Protein AF-A0A7X8X643-F1 (afdb_monomer)

Nearest PDB structures (foldseek):
  1vaj-assembly1_A  TM=9.130E-01  e=1.209E-16  Pyrococcus horikoshii
  1zq7-assembly1_A  TM=7.354E-01  e=4.572E-17  Methanosarcina mazei
  1zq7-assembly1_D  TM=7.073E-01  e=7.900E-17  Methanosarcina mazei
  1wsc-assembly1_A  TM=6.564E-01  e=5.274E-14  Sulfurisphaera tokodaii
  1wsc-assembly2_B  TM=6.347E-01  e=4.772E-11  Sulfurisphaera tokodaii

pLDDT: mean 80.54, std 24.61, range [28.83, 98.44]

Sequence (231 aa):
MMMSGDEELLDKGDTLIWTDLLSLVVYVVVYALSRKCRQDTTILMNSDMQGELTMDRQSKGNPYVALARSAVEARVRDGRILPVPEDVPEEMLNRRAGAFVTLYRNGRLRGCIGTIHPTRASLAEEIISNAIASSTQDPRFPAVSPPELMDLEISVDILGDPEPITSLDELDPVRYGVIVSCGYRRGLLLPNLEGVDTAKEQVDIARRKAGIDRHENYTLERFEVIRHKDD

Secondary structure (DSSP, 8-state):
------------------SSSSTTHHHHHHHHSSS---------------------SS----HHHHHHHHHHHHHHHH-PPPPPPTTS-HHHHH----EEEEEEETTEEEEEEE-SS--SSSHHHHHHHHHHHHHHT-TTSPPPPGGGGGGEEEEEEEEPPPEEESSGGG--TTTEEEEEEETTEEEEE-SS-TT--SHHHHHHHHHHHTT--TTS--EEEEEEEEEEE--

Radius of gyration: 32.14 Å; Cα contacts (8 Å, |Δi|>4): 356; chains: 1; bounding box: 118×43×77 Å

Mean predicted aligned error: 13.9 Å

Solvent-accessible surface area (backbone atoms only — not comparable to full-atom values): 14032 Å² total; per-residue (Å²): 135,79,88,83,90,78,90,84,88,85,89,81,83,82,90,78,90,89,87,87,73,76,76,62,61,61,62,55,61,66,66,67,70,80,77,83,89,84,88,90,85,88,89,89,82,88,86,85,86,78,82,73,82,72,72,71,90,82,77,80,68,53,66,68,33,52,48,26,50,51,16,32,49,37,32,52,71,70,70,41,82,64,73,86,66,92,84,58,62,67,62,34,62,76,35,66,35,11,34,33,24,36,35,25,43,90,91,36,88,57,23,60,28,60,40,86,57,54,87,46,88,16,28,48,54,34,41,33,54,19,19,36,36,14,40,61,62,30,90,91,45,75,59,60,52,65,84,51,60,84,55,51,44,42,34,34,36,38,41,48,77,73,41,80,53,93,52,62,89,79,42,50,32,66,64,29,18,43,38,33,38,45,90,93,36,59,14,68,34,74,38,60,46,91,96,43,90,40,37,67,54,45,49,54,50,12,27,53,74,29,72,50,61,93,87,56,82,64,50,45,27,36,25,44,67,54,76,42,54,71,132

Foldseek 3Di:
DDDDDDDDDDDDDDDDDDDDDPPVVVVVVVVPVPDDDDDDDDDDDDDDDPPPPPPDPPPDADLLQVLLLVLLLCCQPVVDQDDQDPPRPPQQQQDFFKKKKWKDFPNHTAFIFIDHGGPDNGNSVRSSVNSNCRQPPRPVHHHHHNVRSVRIKMKMKTKADWAWDDDLVVDQQQFKKKWKDDPPFIFIDGGDDPPQHGSVSRNVVRCVVRVHDPPGDITMIIIGIDMGTGD

Structure (mmCIF, N/CA/C/O backbone):
data_AF-A0A7X8X643-F1
#
_entry.id   AF-A0A7X8X643-F1
#
loop_
_atom_site.group_PDB
_atom_site.id
_atom_site.type_symbol
_atom_site.label_atom_id
_atom_site.label_alt_id
_atom_site.label_comp_id
_atom_site.label_asym_id
_atom_site.label_entity_id
_atom_site.label_seq_id
_atom_site.pdbx_PDB_ins_code
_atom_site.Cartn_x
_atom_site.Cartn_y
_atom_site.Cartn_z
_atom_site.occupancy
_atom_site.B_iso_or_equiv
_atom_site.auth_seq_id
_atom_site.auth_comp_id
_atom_site.auth_asym_id
_atom_site.auth_atom_id
_atom_site.pdbx_PDB_model_num
ATOM 1 N N . MET A 1 1 ? 97.549 -22.804 -20.945 1.00 35.28 1 MET A N 1
ATOM 2 C CA . MET A 1 1 ? 97.985 -23.102 -22.326 1.00 35.28 1 MET A CA 1
ATOM 3 C C . MET A 1 1 ? 96.749 -22.911 -23.192 1.00 35.28 1 MET A C 1
ATOM 5 O O . MET A 1 1 ? 95.769 -23.580 -22.915 1.00 35.28 1 MET A O 1
ATOM 9 N N . MET A 1 2 ? 96.613 -21.706 -23.757 1.00 33.62 2 MET A N 1
ATOM 10 C CA . MET A 1 2 ? 96.609 -21.441 -25.212 1.00 33.62 2 MET A CA 1
ATOM 11 C C . MET A 1 2 ? 95.406 -22.088 -25.918 1.00 33.62 2 MET A C 1
ATOM 13 O O . MET A 1 2 ? 95.246 -23.296 -25.829 1.00 33.62 2 MET A O 1
ATOM 17 N N . MET A 1 3 ? 94.439 -21.276 -26.375 1.00 35.91 3 MET A N 1
ATOM 18 C CA . MET A 1 3 ? 94.322 -20.759 -27.763 1.00 35.91 3 MET A CA 1
ATOM 19 C C . MET A 1 3 ? 94.102 -21.931 -28.740 1.00 35.91 3 MET A C 1
ATOM 21 O O . MET A 1 3 ? 94.851 -22.893 -28.692 1.00 35.91 3 MET A O 1
ATOM 25 N N . SER A 1 4 ? 93.128 -21.967 -29.643 1.00 37.22 4 SER A N 1
ATOM 26 C CA . SER A 1 4 ? 92.433 -20.909 -30.385 1.00 37.22 4 SER A CA 1
ATOM 27 C C . SER A 1 4 ? 91.506 -21.587 -31.402 1.00 37.22 4 SER A C 1
ATOM 29 O O . SER A 1 4 ? 91.789 -22.715 -31.809 1.00 37.22 4 SER A O 1
ATOM 31 N N . GLY A 1 5 ? 90.526 -20.826 -31.889 1.00 34.97 5 GLY A N 1
ATOM 32 C CA . GLY A 1 5 ? 90.021 -20.920 -33.259 1.00 34.97 5 GLY A CA 1
ATOM 33 C C . GLY A 1 5 ? 88.670 -21.611 -33.402 1.00 34.97 5 GLY A C 1
ATOM 34 O O . GLY A 1 5 ? 88.438 -22.643 -32.784 1.00 34.97 5 GLY A O 1
ATOM 35 N N . ASP A 1 6 ? 87.758 -21.174 -34.255 1.00 39.78 6 ASP A N 1
ATOM 36 C CA . ASP A 1 6 ? 87.388 -19.880 -34.854 1.00 39.78 6 ASP A CA 1
ATOM 37 C C . ASP A 1 6 ? 86.105 -20.203 -35.649 1.00 39.78 6 ASP A C 1
ATOM 39 O O . ASP A 1 6 ? 85.961 -21.334 -36.113 1.00 39.78 6 ASP A O 1
ATOM 43 N N . GLU A 1 7 ? 85.230 -19.200 -35.796 1.00 39.84 7 GLU A N 1
ATOM 44 C CA . GLU A 1 7 ? 84.130 -19.075 -36.781 1.00 39.84 7 GLU A CA 1
ATOM 45 C C . GLU A 1 7 ? 83.001 -20.133 -36.803 1.00 39.84 7 GLU A C 1
ATOM 47 O O . GLU A 1 7 ? 83.176 -21.303 -36.502 1.00 39.84 7 GLU A O 1
ATOM 52 N N . GLU A 1 8 ? 81.795 -19.887 -37.305 1.00 37.47 8 GLU A N 1
ATOM 53 C CA . GLU A 1 8 ? 80.822 -18.791 -37.367 1.00 37.47 8 GLU A CA 1
ATOM 54 C C . GLU A 1 8 ? 79.585 -19.457 -38.039 1.00 37.47 8 GLU A C 1
ATOM 56 O O . GLU A 1 8 ? 79.721 -20.444 -38.762 1.00 37.47 8 GLU A O 1
ATOM 61 N N . LEU A 1 9 ? 78.395 -18.880 -37.846 1.00 32.47 9 LEU A N 1
ATOM 62 C CA . LEU A 1 9 ? 77.212 -18.957 -38.724 1.00 32.47 9 LEU A CA 1
ATOM 63 C C . LEU A 1 9 ? 76.123 -20.041 -38.513 1.00 32.47 9 LEU A C 1
ATOM 65 O O . LEU A 1 9 ? 76.190 -21.166 -38.998 1.00 32.47 9 LEU A O 1
ATOM 69 N N . LEU A 1 10 ? 75.012 -19.505 -37.974 1.00 33.50 10 LEU A N 1
ATOM 70 C CA . LEU A 1 10 ? 73.598 -19.672 -38.371 1.00 33.50 10 LEU A CA 1
ATOM 71 C C . LEU A 1 10 ? 72.888 -20.943 -37.876 1.00 33.50 10 LEU A C 1
ATOM 73 O O . LEU A 1 10 ? 73.011 -22.028 -38.432 1.00 33.50 10 LEU A O 1
ATOM 77 N N . ASP A 1 11 ? 72.223 -20.865 -36.722 1.00 36.53 11 ASP A N 1
ATOM 78 C CA . ASP A 1 11 ? 70.855 -20.341 -36.496 1.00 36.53 11 ASP A CA 1
ATOM 79 C C . ASP A 1 11 ? 69.745 -21.221 -37.095 1.00 36.53 11 ASP A C 1
ATOM 81 O O . ASP A 1 11 ? 69.443 -21.167 -38.288 1.00 36.53 11 ASP A O 1
ATOM 85 N N . LYS A 1 12 ? 69.111 -22.008 -36.215 1.00 39.06 12 LYS A N 1
ATOM 86 C CA . L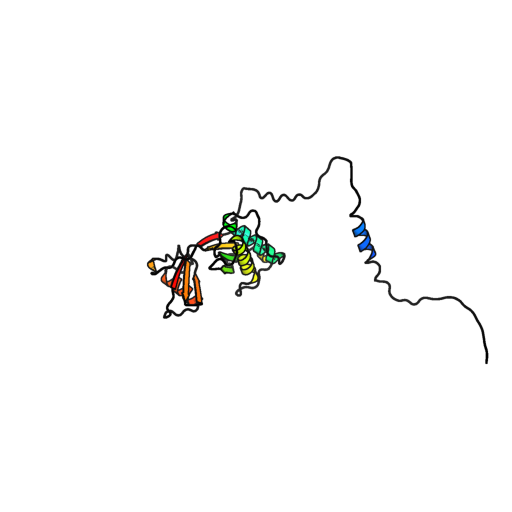YS A 1 12 ? 67.747 -22.517 -36.382 1.00 39.06 12 LYS A CA 1
ATOM 87 C C . LYS A 1 12 ? 67.012 -22.478 -35.043 1.00 39.06 12 LYS A C 1
ATOM 89 O O . LYS A 1 12 ? 66.961 -23.468 -34.324 1.00 39.06 12 LYS A O 1
ATOM 94 N N . GLY A 1 13 ? 66.479 -21.291 -34.768 1.00 35.66 13 GLY A N 1
ATOM 95 C CA . GLY A 1 13 ? 65.159 -20.997 -34.204 1.00 35.66 13 GLY A CA 1
ATOM 96 C C . GLY A 1 13 ? 64.402 -22.106 -33.471 1.00 35.66 13 GLY A C 1
ATOM 97 O O . GLY A 1 13 ? 63.813 -22.997 -34.085 1.00 35.66 13 GLY A O 1
ATOM 98 N N . ASP A 1 14 ? 64.314 -21.913 -32.157 1.00 40.69 14 ASP A N 1
ATOM 99 C CA . ASP A 1 14 ? 63.377 -22.562 -31.256 1.00 40.69 14 ASP A CA 1
ATOM 100 C C . ASP A 1 14 ? 61.936 -22.079 -31.487 1.00 40.69 14 ASP A C 1
ATOM 102 O O . ASP A 1 14 ? 61.601 -20.894 -31.451 1.00 40.69 14 ASP A O 1
ATOM 106 N N . THR A 1 15 ? 61.063 -23.058 -31.680 1.00 48.00 15 THR A N 1
ATOM 107 C CA . THR A 1 15 ? 59.611 -23.002 -31.514 1.00 48.00 15 THR A CA 1
ATOM 108 C C . THR A 1 15 ? 59.228 -22.542 -30.111 1.00 48.00 15 THR A C 1
ATOM 110 O O . THR A 1 15 ? 59.475 -23.279 -29.161 1.00 48.00 15 THR A O 1
ATOM 113 N N . LEU A 1 16 ? 58.542 -21.398 -29.986 1.00 42.03 16 LEU A N 1
ATOM 114 C CA . LEU A 1 16 ? 57.647 -21.076 -28.866 1.00 42.03 16 LEU A CA 1
ATOM 115 C C . LEU A 1 16 ? 56.830 -19.794 -29.164 1.00 42.03 16 LEU A C 1
ATOM 117 O O . LEU A 1 16 ? 57.358 -18.817 -29.681 1.00 42.03 16 LEU A O 1
ATOM 121 N N . ILE A 1 17 ? 55.537 -19.835 -28.802 1.00 44.84 17 ILE A N 1
ATOM 122 C CA . ILE A 1 17 ? 54.562 -18.734 -28.578 1.00 44.84 17 ILE A CA 1
ATOM 123 C C . ILE A 1 17 ? 54.207 -17.770 -29.735 1.00 44.84 17 ILE A C 1
ATOM 125 O O . ILE A 1 17 ? 54.765 -16.687 -29.862 1.00 44.84 17 ILE A O 1
ATOM 129 N N . TRP A 1 18 ? 53.141 -18.093 -30.485 1.00 38.75 18 TRP A N 1
ATOM 130 C CA . TRP A 1 18 ? 52.416 -17.152 -31.360 1.00 38.75 18 TRP A CA 1
ATOM 131 C C . TRP A 1 18 ? 50.894 -17.356 -31.287 1.00 38.75 18 TRP A C 1
ATOM 133 O O . TRP A 1 18 ? 50.304 -17.925 -32.200 1.00 38.75 18 TRP A O 1
ATOM 143 N N . THR A 1 19 ? 50.239 -16.861 -30.232 1.00 52.06 19 THR A N 1
ATOM 144 C CA . THR A 1 19 ? 48.779 -16.614 -30.236 1.00 52.06 19 THR A CA 1
ATOM 145 C C . THR A 1 19 ? 48.374 -15.435 -29.340 1.00 52.06 19 THR A C 1
ATOM 147 O O . THR A 1 19 ? 47.421 -15.573 -28.592 1.00 52.06 19 THR A O 1
ATOM 150 N N . ASP A 1 20 ? 49.059 -14.281 -29.390 1.00 52.66 20 ASP A N 1
ATOM 151 C CA . ASP A 1 20 ? 48.647 -13.115 -28.568 1.00 52.66 20 ASP A CA 1
ATOM 152 C C . ASP A 1 20 ? 48.904 -11.716 -29.176 1.00 52.66 20 ASP A C 1
ATOM 154 O O . ASP A 1 20 ? 49.004 -10.720 -28.466 1.00 52.66 20 ASP A O 1
ATOM 158 N N . LEU A 1 21 ? 48.957 -11.579 -30.510 1.00 53.16 21 LEU A N 1
ATOM 159 C CA . LEU A 1 21 ? 49.166 -10.265 -31.162 1.00 53.16 21 LEU A CA 1
ATOM 160 C C . LEU A 1 21 ? 48.136 -9.865 -32.232 1.00 53.16 21 LEU A C 1
ATOM 162 O O . LEU A 1 21 ? 48.227 -8.772 -32.788 1.00 53.16 21 LEU A O 1
ATOM 166 N N . LEU A 1 22 ? 47.100 -10.675 -32.478 1.00 50.34 22 LEU A N 1
ATOM 167 C CA . LEU A 1 22 ? 46.029 -10.331 -33.432 1.00 50.34 22 LEU A CA 1
ATOM 168 C C . LEU A 1 22 ? 44.806 -9.648 -32.796 1.00 50.34 22 LEU A C 1
ATOM 170 O O . LEU A 1 22 ? 44.006 -9.056 -33.517 1.00 50.34 22 LEU A O 1
ATOM 174 N N . SER A 1 23 ? 44.674 -9.639 -31.464 1.00 51.12 23 SER A N 1
ATOM 175 C CA . SER A 1 23 ? 43.510 -9.025 -30.801 1.00 51.12 23 SER A CA 1
ATOM 176 C C . SER A 1 23 ? 43.658 -7.522 -30.518 1.00 51.12 23 SER A C 1
ATOM 178 O O . SER A 1 23 ? 42.659 -6.861 -30.242 1.00 51.12 23 SER A O 1
ATOM 180 N N . LEU A 1 24 ? 44.869 -6.952 -30.606 1.00 50.31 24 LEU A N 1
ATOM 181 C CA . LEU A 1 24 ? 45.100 -5.529 -30.309 1.00 50.31 24 LEU A CA 1
ATOM 182 C C . LEU A 1 24 ? 45.019 -4.614 -31.546 1.00 50.31 24 LEU A C 1
ATOM 184 O O . LEU A 1 24 ? 44.671 -3.442 -31.422 1.00 50.31 24 LEU A O 1
ATOM 188 N N . VAL A 1 25 ? 45.289 -5.132 -32.751 1.00 48.00 25 VAL A N 1
ATOM 189 C CA . VAL A 1 25 ? 45.305 -4.323 -33.988 1.00 48.00 25 VAL A CA 1
ATOM 190 C C . VAL A 1 25 ? 43.886 -3.989 -34.472 1.00 48.00 25 VAL A C 1
ATOM 192 O O . VAL A 1 25 ? 43.657 -2.904 -35.002 1.00 48.00 25 VAL A O 1
ATOM 195 N N . VAL A 1 26 ? 42.898 -4.847 -34.193 1.00 47.84 26 VAL A N 1
ATOM 196 C CA . VAL A 1 26 ? 41.478 -4.551 -34.470 1.00 47.84 26 VAL A CA 1
ATOM 197 C C . VAL A 1 26 ? 40.966 -3.406 -33.581 1.00 47.84 26 VAL A C 1
ATOM 199 O O . VAL A 1 26 ? 40.187 -2.568 -34.033 1.00 47.84 26 VAL A O 1
ATOM 202 N N . TYR A 1 27 ? 41.457 -3.312 -32.341 1.00 39.97 27 TYR A N 1
ATOM 203 C CA . TYR A 1 27 ? 40.957 -2.361 -31.344 1.00 39.97 27 TYR A CA 1
ATOM 204 C C . TYR A 1 27 ? 41.365 -0.900 -31.627 1.00 39.97 27 TYR A C 1
ATOM 206 O O . TYR A 1 27 ? 40.636 0.026 -31.277 1.00 39.97 27 TYR A O 1
ATOM 214 N N . VAL A 1 28 ? 42.488 -0.667 -32.322 1.00 46.84 28 VAL A N 1
ATOM 215 C CA . VAL A 1 28 ? 42.967 0.693 -32.655 1.00 46.84 28 VAL A CA 1
ATOM 216 C C . VAL A 1 28 ? 42.381 1.219 -33.975 1.00 46.84 28 VAL A C 1
ATOM 218 O O . VAL A 1 28 ? 42.115 2.416 -34.092 1.00 46.84 28 VAL A O 1
ATOM 221 N N . VAL A 1 29 ? 42.101 0.351 -34.956 1.00 44.91 29 VAL A N 1
ATOM 222 C CA . VAL A 1 29 ? 41.569 0.774 -36.270 1.00 44.91 29 VAL A CA 1
ATOM 223 C C . VAL A 1 29 ? 40.111 1.243 -36.179 1.00 44.91 29 VAL A C 1
ATOM 225 O O . VAL A 1 29 ? 39.736 2.209 -36.844 1.00 44.91 29 VAL A O 1
ATOM 228 N N . VAL A 1 30 ? 39.301 0.648 -35.298 1.00 41.47 30 VAL A N 1
ATOM 229 C CA . VAL A 1 30 ? 37.904 1.076 -35.088 1.00 41.47 30 VAL A CA 1
ATOM 230 C C . VAL A 1 30 ? 37.828 2.449 -34.400 1.00 41.47 30 VAL A C 1
ATOM 232 O O . VAL A 1 30 ? 36.961 3.259 -34.721 1.00 41.47 30 VAL A O 1
ATOM 235 N N . TYR A 1 31 ? 38.776 2.768 -33.513 1.00 38.59 31 TYR A N 1
ATOM 236 C CA . TYR A 1 31 ? 38.773 4.025 -32.754 1.00 38.59 31 TYR A CA 1
ATOM 237 C C . TYR A 1 31 ? 39.167 5.258 -33.595 1.00 38.59 31 TYR A C 1
ATOM 239 O O . TYR A 1 31 ? 38.785 6.384 -33.270 1.00 38.59 31 TYR A O 1
ATOM 247 N N . ALA A 1 32 ? 39.906 5.068 -34.695 1.00 40.28 32 ALA A N 1
ATOM 248 C CA . ALA A 1 32 ? 40.463 6.161 -35.499 1.00 40.28 32 ALA A CA 1
ATOM 249 C C . ALA A 1 32 ? 39.569 6.642 -36.662 1.00 40.28 32 ALA A C 1
ATOM 251 O O . ALA A 1 32 ? 39.833 7.704 -37.226 1.00 40.28 32 ALA A O 1
ATOM 252 N N . LEU A 1 33 ? 38.489 5.929 -37.004 1.00 38.41 33 LEU A N 1
ATOM 253 C CA . LEU A 1 33 ? 37.571 6.333 -38.085 1.00 38.41 33 LEU A CA 1
ATOM 254 C C . LEU A 1 33 ? 36.423 7.251 -37.622 1.00 38.41 33 LEU A C 1
ATOM 256 O O . LEU A 1 33 ? 35.685 7.775 -38.449 1.00 38.41 33 LEU A O 1
ATOM 260 N N . SER A 1 34 ? 36.311 7.534 -36.319 1.00 40.44 34 SER A N 1
ATOM 261 C CA . SER A 1 34 ? 35.216 8.341 -35.750 1.00 40.44 34 SER A CA 1
ATOM 262 C C . SER A 1 34 ? 35.494 9.859 -35.696 1.00 40.44 34 SER A C 1
ATOM 264 O O . SER A 1 34 ? 34.767 10.623 -35.065 1.00 40.44 34 SER A O 1
ATOM 266 N N . ARG A 1 35 ? 36.570 10.350 -36.333 1.00 40.78 35 ARG A N 1
ATOM 267 C CA . ARG A 1 35 ? 36.953 11.778 -36.283 1.00 40.78 35 ARG A CA 1
ATOM 268 C C . ARG A 1 35 ? 37.479 12.338 -37.610 1.00 40.78 35 ARG A C 1
ATOM 270 O O . ARG A 1 35 ? 38.586 12.868 -37.636 1.00 40.78 35 ARG A O 1
ATOM 277 N N . LYS A 1 36 ? 36.718 12.285 -38.711 1.00 37.00 36 LYS A N 1
ATOM 278 C CA . LYS A 1 36 ? 36.911 13.230 -39.840 1.00 37.00 36 LYS A CA 1
ATOM 279 C C . LYS A 1 36 ? 35.813 13.148 -40.909 1.00 37.00 36 LYS A C 1
ATOM 281 O O . LYS A 1 36 ? 35.898 12.320 -41.801 1.00 37.00 36 LYS A O 1
ATOM 286 N N . CYS A 1 37 ? 34.842 14.061 -40.867 1.00 30.28 37 CYS A N 1
ATOM 287 C CA . CYS A 1 37 ? 34.376 14.794 -42.055 1.00 30.28 37 CYS A CA 1
ATOM 288 C C . CYS A 1 37 ? 33.303 15.816 -41.671 1.00 30.28 37 CYS A C 1
ATOM 290 O O . CYS A 1 37 ? 32.276 15.471 -41.098 1.00 30.28 37 CYS A O 1
ATOM 292 N N . ARG A 1 38 ? 33.559 17.082 -42.000 1.00 37.41 38 ARG A N 1
ATOM 293 C CA . ARG A 1 38 ? 32.612 18.195 -41.948 1.00 37.41 38 ARG A CA 1
ATOM 294 C C . ARG A 1 38 ? 32.565 18.795 -43.364 1.00 37.41 38 ARG A C 1
ATOM 296 O O . ARG A 1 38 ? 33.628 19.049 -43.919 1.00 37.41 38 ARG A O 1
ATOM 303 N N . GLN A 1 39 ? 31.336 19.052 -43.823 1.00 33.09 39 GLN A N 1
ATOM 304 C CA . GLN A 1 39 ? 30.871 19.974 -44.878 1.00 33.09 39 GLN A CA 1
ATOM 305 C C . GLN A 1 39 ? 30.663 19.499 -46.338 1.00 33.09 39 GLN A C 1
ATOM 307 O O . GLN A 1 39 ? 31.585 19.108 -47.042 1.00 33.09 39 GLN A O 1
ATOM 312 N N . ASP A 1 40 ? 29.389 19.690 -46.722 1.00 30.39 40 ASP A N 1
ATOM 313 C CA . ASP A 1 40 ? 28.758 20.015 -48.009 1.00 30.39 40 ASP A CA 1
ATOM 314 C C . ASP A 1 40 ? 28.606 18.955 -49.112 1.00 30.39 40 ASP A C 1
ATOM 316 O O . ASP A 1 40 ? 29.506 18.730 -49.912 1.00 30.39 40 ASP A O 1
ATOM 320 N N . THR A 1 41 ? 27.389 18.391 -49.233 1.00 29.98 41 THR A N 1
ATOM 321 C CA . THR A 1 41 ? 26.465 18.564 -50.392 1.00 29.98 41 THR A CA 1
ATOM 322 C C . THR A 1 41 ? 25.188 17.700 -50.261 1.00 29.98 41 THR A C 1
ATOM 324 O O . THR A 1 41 ? 25.155 16.521 -50.575 1.00 29.98 41 THR A O 1
ATOM 327 N N . THR A 1 42 ? 24.127 18.319 -49.741 1.00 28.83 42 THR A N 1
ATOM 328 C CA . THR A 1 42 ? 22.746 18.373 -50.267 1.00 28.83 42 THR A CA 1
ATOM 329 C C . THR A 1 42 ? 22.124 17.152 -50.996 1.00 28.83 42 THR A C 1
ATOM 331 O O . THR A 1 42 ? 22.320 16.965 -52.191 1.00 28.83 42 THR A O 1
ATOM 334 N N . ILE A 1 43 ? 21.164 16.532 -50.281 1.00 39.62 43 ILE A N 1
ATOM 335 C CA . ILE A 1 43 ? 19.798 16.128 -50.707 1.00 39.62 43 ILE A CA 1
ATOM 336 C C . ILE A 1 43 ? 19.525 14.659 -51.139 1.00 39.62 43 ILE A C 1
ATOM 338 O O . ILE A 1 43 ? 19.914 14.194 -52.203 1.00 39.62 43 ILE A O 1
ATOM 342 N N . LEU A 1 44 ? 18.658 14.053 -50.307 1.00 42.75 44 LEU A N 1
ATOM 343 C CA . LEU A 1 44 ? 17.830 12.837 -50.397 1.00 42.75 44 LEU A CA 1
ATOM 344 C C . LEU A 1 44 ? 18.364 11.539 -49.778 1.00 42.75 44 LEU A C 1
ATOM 346 O O . LEU A 1 44 ? 19.390 11.001 -50.167 1.00 42.75 44 LEU A O 1
ATOM 350 N N . MET A 1 45 ? 17.479 11.001 -48.930 1.00 30.69 45 MET A N 1
ATOM 351 C CA . MET A 1 45 ? 17.378 9.641 -48.393 1.00 30.69 45 MET A CA 1
ATOM 352 C C . MET A 1 45 ? 17.879 9.445 -46.958 1.00 30.69 45 MET A C 1
ATOM 354 O O . MET A 1 45 ? 19.008 9.058 -46.701 1.00 30.69 45 MET A O 1
ATOM 358 N N . ASN A 1 46 ? 16.936 9.718 -46.048 1.00 41.97 46 ASN A N 1
ATOM 359 C CA . ASN A 1 46 ? 16.469 8.826 -44.985 1.00 41.97 46 ASN A CA 1
ATOM 360 C C . ASN A 1 46 ? 17.514 7.979 -44.256 1.00 41.97 46 ASN A C 1
ATOM 362 O O . ASN A 1 46 ? 17.919 6.952 -44.783 1.00 41.97 46 ASN A O 1
ATOM 366 N N . SER A 1 47 ? 17.756 8.324 -42.991 1.00 37.19 47 SER A N 1
ATOM 367 C CA . SER A 1 47 ? 17.504 7.479 -41.809 1.00 37.19 47 SER A CA 1
ATOM 368 C C . SER A 1 47 ? 18.331 8.018 -40.642 1.00 37.19 47 SER A C 1
ATOM 370 O O . SER A 1 47 ? 19.542 8.146 -40.767 1.00 37.19 47 SER A O 1
ATOM 372 N N . ASP A 1 48 ? 17.671 8.383 -39.540 1.00 33.91 48 ASP A N 1
ATOM 373 C CA . ASP A 1 48 ? 18.009 7.912 -38.188 1.00 33.91 48 ASP A CA 1
ATOM 374 C C . ASP A 1 48 ? 17.633 8.899 -37.075 1.00 33.91 48 ASP A C 1
ATOM 376 O O . ASP A 1 48 ? 18.164 9.998 -36.933 1.00 33.91 48 ASP A O 1
ATOM 380 N N . MET A 1 49 ? 16.746 8.380 -36.224 1.00 42.59 49 MET A N 1
ATOM 381 C CA . MET A 1 49 ? 16.834 8.465 -34.769 1.00 42.59 49 MET A CA 1
ATOM 382 C C . MET A 1 49 ? 16.646 9.835 -34.117 1.00 42.59 49 MET A C 1
ATOM 384 O O . MET A 1 49 ? 17.443 10.282 -33.296 1.00 42.59 49 MET A O 1
ATOM 388 N N . GLN A 1 50 ? 15.472 10.412 -34.343 1.00 31.11 50 GLN A N 1
ATOM 389 C CA . GLN A 1 50 ? 14.739 11.043 -33.250 1.00 31.11 50 GLN A CA 1
ATOM 390 C C . GLN A 1 50 ? 13.563 10.128 -32.926 1.00 31.11 50 GLN A C 1
ATOM 392 O O . GLN A 1 50 ? 12.528 10.160 -33.583 1.00 31.11 50 GLN A O 1
ATOM 397 N N . GLY A 1 51 ? 13.766 9.237 -31.954 1.00 33.06 51 GLY A N 1
ATOM 398 C CA . GLY A 1 51 ? 12.667 8.523 -31.317 1.00 33.06 51 GLY A CA 1
ATOM 399 C C . GLY A 1 51 ? 11.859 9.516 -30.493 1.00 33.06 51 GLY A C 1
ATOM 400 O O . GLY A 1 51 ? 12.034 9.606 -29.283 1.00 33.06 51 GLY A O 1
ATOM 401 N N . GLU A 1 52 ? 11.020 10.297 -31.168 1.00 36.56 52 GLU A N 1
ATOM 402 C CA . GLU A 1 52 ? 9.863 10.953 -30.578 1.00 36.56 52 GLU A CA 1
ATOM 403 C C . GLU A 1 52 ? 8.999 9.857 -29.947 1.00 36.56 52 GLU A C 1
ATOM 405 O O . GLU A 1 52 ? 8.242 9.164 -30.624 1.00 36.56 52 GLU A O 1
ATOM 410 N N . LEU A 1 53 ? 9.099 9.686 -28.629 1.00 41.53 53 LEU A N 1
ATOM 411 C CA . LEU A 1 53 ? 8.029 9.084 -27.838 1.00 41.53 53 LEU A CA 1
ATOM 412 C C . LEU A 1 53 ? 6.898 10.113 -27.747 1.00 41.53 53 LEU A C 1
ATOM 414 O O . LEU A 1 53 ? 6.600 10.671 -26.693 1.00 41.53 53 LEU A O 1
ATOM 418 N N . THR A 1 54 ? 6.274 10.399 -28.886 1.00 32.59 54 THR A N 1
ATOM 419 C CA . THR A 1 54 ? 4.965 11.035 -28.922 1.00 32.59 54 THR A CA 1
ATOM 420 C C . THR A 1 54 ? 3.967 9.975 -28.479 1.00 32.59 54 THR A C 1
ATOM 422 O O . THR A 1 54 ? 3.437 9.191 -29.260 1.00 32.59 54 THR A O 1
ATOM 425 N N . MET A 1 55 ? 3.776 9.897 -27.161 1.00 37.25 55 MET A N 1
ATOM 426 C CA . MET A 1 55 ? 2.719 9.092 -26.567 1.00 37.25 55 MET A CA 1
ATOM 427 C C . MET A 1 55 ? 1.379 9.639 -27.048 1.00 37.25 55 MET A C 1
ATOM 429 O O . MET A 1 55 ? 0.952 10.735 -26.665 1.00 37.25 55 MET A O 1
ATOM 433 N N . ASP A 1 56 ? 0.763 8.856 -27.929 1.00 34.06 56 ASP A N 1
ATOM 434 C CA . ASP A 1 56 ? -0.575 9.043 -28.456 1.00 34.06 56 ASP A CA 1
ATOM 435 C C . ASP A 1 56 ? -1.552 9.381 -27.320 1.00 34.06 56 ASP A C 1
ATOM 437 O O . ASP A 1 56 ? -1.565 8.780 -26.240 1.00 34.06 56 ASP A O 1
ATOM 441 N N . ARG A 1 57 ? -2.329 10.440 -27.530 1.00 47.06 57 ARG A N 1
ATOM 442 C CA . ARG A 1 57 ? -3.071 11.125 -26.472 1.00 47.06 57 ARG A CA 1
ATOM 443 C C . ARG A 1 57 ? -4.372 10.426 -26.093 1.00 47.06 57 ARG A C 1
ATOM 445 O O . ARG A 1 57 ? -5.038 10.929 -25.192 1.00 47.06 57 ARG A O 1
ATOM 452 N N . GLN A 1 58 ? -4.746 9.300 -26.705 1.00 40.88 58 GLN A N 1
ATOM 453 C CA . GLN A 1 58 ? -6.041 8.660 -26.445 1.00 40.88 58 GLN A CA 1
ATOM 454 C C . GLN A 1 58 ? -6.003 7.119 -26.479 1.00 40.88 58 GLN A C 1
ATOM 456 O O . GLN A 1 58 ? -6.676 6.489 -27.282 1.00 40.88 58 GLN A O 1
ATOM 461 N N . SER A 1 59 ? -5.297 6.522 -25.510 1.00 42.09 59 SER A N 1
ATOM 462 C CA . SER A 1 59 ? -5.762 5.342 -24.740 1.00 42.09 59 SER A CA 1
ATOM 463 C C . SER A 1 59 ? -5.016 5.259 -23.391 1.00 42.09 59 SER A C 1
ATOM 465 O O . SER A 1 59 ? -4.430 4.238 -23.031 1.00 42.09 59 SER A O 1
ATOM 467 N N . LYS A 1 60 ? -4.897 6.393 -22.686 1.00 50.56 60 LYS A N 1
ATOM 468 C CA . LYS A 1 60 ? -3.976 6.526 -21.548 1.00 50.56 60 LYS A CA 1
ATOM 469 C C . LYS A 1 60 ? -4.437 5.679 -20.362 1.00 50.56 60 LYS A C 1
ATOM 471 O O . LYS A 1 60 ? -5.332 6.092 -19.631 1.00 50.56 60 LYS A O 1
ATOM 476 N N . GLY A 1 61 ? -3.793 4.528 -20.175 1.00 74.88 61 GLY A N 1
ATOM 477 C CA . GLY A 1 61 ? -3.905 3.736 -18.955 1.00 74.88 61 GLY A CA 1
ATOM 478 C C . GLY A 1 61 ? -3.594 4.567 -17.704 1.00 74.88 61 GLY A C 1
ATOM 479 O O . GLY A 1 61 ? -3.040 5.667 -17.769 1.00 74.88 61 GLY A O 1
ATOM 480 N N . ASN A 1 62 ? -3.975 4.039 -16.547 1.00 91.81 62 ASN A N 1
ATOM 481 C CA . ASN A 1 62 ? -3.880 4.725 -15.265 1.00 91.81 62 ASN A CA 1
ATOM 482 C C . ASN A 1 62 ? -2.428 5.175 -14.952 1.00 91.81 62 ASN A C 1
ATOM 484 O O . ASN A 1 62 ? -1.554 4.316 -14.801 1.00 91.81 62 ASN A O 1
ATOM 488 N N . PRO A 1 63 ? -2.131 6.487 -14.817 1.00 94.88 63 PRO A N 1
ATOM 489 C CA . PRO A 1 63 ? -0.752 6.986 -14.725 1.00 94.88 63 PRO A CA 1
ATOM 490 C C . PRO A 1 63 ? -0.011 6.489 -13.475 1.00 94.88 63 PRO A C 1
ATOM 492 O O . PRO A 1 63 ? 1.201 6.294 -13.506 1.00 94.88 63 PRO A O 1
ATOM 495 N N . TYR A 1 64 ? -0.742 6.219 -12.391 1.00 96.50 64 TYR A N 1
ATOM 496 C CA . TYR A 1 64 ? -0.210 5.619 -11.166 1.00 96.50 64 TYR A CA 1
ATOM 497 C C . TYR A 1 64 ? 0.329 4.214 -11.411 1.00 96.50 64 TYR A C 1
ATOM 499 O O . TYR A 1 64 ? 1.424 3.858 -10.972 1.00 96.50 64 TYR A O 1
ATOM 507 N N . VAL A 1 65 ? -0.447 3.429 -12.153 1.00 96.81 65 VAL A N 1
ATOM 508 C CA . VAL A 1 65 ? -0.115 2.048 -12.482 1.00 96.81 65 VAL A CA 1
ATOM 509 C C . VAL A 1 65 ? 1.000 2.009 -13.519 1.00 96.81 65 VAL A C 1
ATOM 511 O O . VAL A 1 65 ? 1.947 1.244 -13.361 1.00 96.81 65 VAL A O 1
ATOM 514 N N . ALA A 1 66 ? 0.964 2.899 -14.514 1.00 95.50 66 ALA A N 1
ATOM 515 C CA . ALA A 1 66 ? 2.028 3.046 -15.504 1.00 95.50 66 ALA A CA 1
ATOM 516 C C . ALA A 1 66 ? 3.384 3.393 -14.859 1.00 95.50 66 ALA A C 1
ATOM 518 O O . ALA A 1 66 ? 4.411 2.810 -15.223 1.00 95.50 66 ALA A O 1
ATOM 519 N N . LEU A 1 67 ? 3.393 4.287 -13.862 1.00 97.38 67 LEU A N 1
ATOM 520 C CA . LEU A 1 67 ? 4.598 4.625 -13.102 1.00 97.38 67 LEU A CA 1
ATOM 521 C C . LEU A 1 67 ? 5.127 3.416 -12.317 1.00 97.38 67 LEU A C 1
ATOM 523 O O . LEU A 1 67 ? 6.314 3.092 -12.402 1.00 97.38 67 LEU A O 1
ATOM 527 N N . ALA A 1 68 ? 4.248 2.719 -11.590 1.00 97.75 68 ALA A N 1
ATOM 528 C CA . ALA A 1 68 ? 4.611 1.518 -10.842 1.00 97.75 68 ALA A CA 1
ATOM 529 C C . ALA A 1 68 ? 5.156 0.411 -11.763 1.00 97.75 68 ALA A C 1
ATOM 531 O O . ALA A 1 68 ? 6.202 -0.171 -11.472 1.00 97.75 68 ALA A O 1
ATOM 532 N N . ARG A 1 69 ? 4.502 0.168 -12.906 1.00 97.25 69 ARG A N 1
ATOM 533 C CA . ARG A 1 69 ? 4.937 -0.789 -13.934 1.00 97.25 69 ARG A CA 1
ATOM 534 C C . ARG A 1 69 ? 6.327 -0.454 -14.454 1.00 97.25 69 ARG A C 1
ATOM 536 O O . ARG A 1 69 ? 7.212 -1.304 -14.415 1.00 97.25 69 ARG A O 1
ATOM 543 N N . SER A 1 70 ? 6.545 0.797 -14.848 1.00 96.75 70 SER A N 1
ATOM 544 C CA . SER A 1 70 ? 7.843 1.264 -15.345 1.00 96.75 70 SER A CA 1
ATOM 545 C C . SER A 1 70 ? 8.952 1.084 -14.304 1.00 96.75 70 SER A C 1
ATOM 547 O O . SER A 1 70 ? 10.070 0.696 -14.646 1.00 96.75 70 SER A O 1
ATOM 549 N N . ALA A 1 71 ? 8.650 1.324 -13.023 1.00 97.94 71 ALA A N 1
ATOM 550 C CA . ALA A 1 71 ? 9.601 1.139 -11.931 1.00 97.94 71 ALA A CA 1
ATOM 551 C C . ALA A 1 71 ? 9.962 -0.340 -11.717 1.00 97.94 71 ALA A C 1
ATOM 553 O O . ALA A 1 71 ? 11.142 -0.665 -11.557 1.00 97.94 71 ALA A O 1
ATOM 554 N N . VAL A 1 72 ? 8.968 -1.236 -11.751 1.00 98.00 72 VAL A N 1
ATOM 555 C CA . VAL A 1 72 ? 9.189 -2.689 -11.671 1.00 98.00 72 VAL A CA 1
ATOM 556 C C . VAL A 1 72 ? 10.017 -3.168 -12.860 1.00 98.00 72 VAL A C 1
ATOM 558 O O . VAL A 1 72 ? 11.023 -3.845 -12.662 1.00 98.00 72 VAL A O 1
ATOM 561 N N . GLU A 1 73 ? 9.650 -2.792 -14.084 1.00 97.44 73 GLU A N 1
ATOM 562 C CA . GLU A 1 73 ? 10.361 -3.219 -15.291 1.00 97.44 73 GLU A CA 1
ATOM 563 C C . GLU A 1 73 ? 11.814 -2.744 -15.305 1.00 97.44 73 GLU A C 1
ATOM 565 O O . GLU A 1 73 ? 12.713 -3.554 -15.525 1.00 97.44 73 GLU A O 1
ATOM 570 N N . ALA A 1 74 ? 12.061 -1.464 -15.005 1.00 97.38 74 ALA A N 1
ATOM 571 C CA . ALA A 1 74 ? 13.410 -0.907 -14.924 1.00 97.38 74 ALA A CA 1
ATOM 572 C C . ALA A 1 74 ? 14.273 -1.660 -13.901 1.00 97.38 74 ALA A C 1
ATOM 574 O O . ALA A 1 74 ? 15.442 -1.960 -14.154 1.00 97.38 74 ALA A O 1
ATOM 575 N N . ARG A 1 75 ? 13.693 -2.009 -12.749 1.00 98.00 75 ARG A N 1
ATOM 576 C CA . ARG A 1 75 ? 14.415 -2.725 -11.702 1.00 98.00 75 ARG A CA 1
ATOM 577 C C . ARG A 1 75 ? 14.681 -4.179 -12.056 1.00 98.00 75 ARG A C 1
ATOM 579 O O . ARG A 1 75 ? 15.788 -4.651 -11.821 1.00 98.00 75 ARG A O 1
ATOM 586 N N . VAL A 1 76 ? 13.684 -4.882 -12.580 1.00 97.06 76 VAL A N 1
ATOM 587 C CA . VAL A 1 76 ? 13.771 -6.319 -12.865 1.00 97.06 76 VAL A CA 1
ATOM 588 C C . VAL A 1 76 ? 14.609 -6.591 -14.117 1.00 97.06 76 VAL A C 1
ATOM 590 O O . VAL A 1 76 ? 15.358 -7.564 -14.131 1.00 97.06 76 VAL A O 1
ATOM 593 N N . ARG A 1 77 ? 14.519 -5.748 -15.156 1.00 95.81 77 ARG A N 1
ATOM 594 C CA . ARG A 1 77 ? 15.299 -5.911 -16.398 1.00 95.81 77 ARG A CA 1
ATOM 595 C C . ARG A 1 77 ? 16.711 -5.352 -16.280 1.00 95.81 77 ARG A C 1
ATOM 597 O O . ARG A 1 77 ? 17.665 -6.049 -16.611 1.00 95.81 77 ARG A O 1
ATOM 604 N N . ASP A 1 78 ? 16.837 -4.121 -15.786 1.00 94.75 78 ASP A N 1
ATOM 605 C CA . ASP A 1 78 ? 18.090 -3.361 -15.884 1.00 94.75 78 ASP A CA 1
ATOM 606 C C . ASP A 1 78 ? 18.806 -3.221 -14.529 1.00 94.75 78 ASP A C 1
ATOM 608 O O . ASP A 1 78 ? 19.889 -2.644 -14.449 1.00 94.75 78 ASP A O 1
ATOM 612 N N . GLY A 1 79 ? 18.191 -3.673 -13.429 1.00 94.69 79 GLY A N 1
ATOM 613 C CA . GLY A 1 79 ? 18.718 -3.493 -12.072 1.00 94.69 79 GLY A CA 1
ATOM 614 C C . GLY A 1 79 ? 18.668 -2.048 -11.559 1.00 94.69 79 GLY A C 1
ATOM 615 O O . GLY A 1 79 ? 19.079 -1.786 -10.424 1.00 94.69 79 GLY A O 1
ATOM 616 N N . ARG A 1 80 ? 18.152 -1.101 -12.350 1.00 95.56 80 ARG A N 1
ATOM 617 C CA . ARG A 1 80 ? 18.210 0.340 -12.062 1.00 95.56 80 ARG A CA 1
ATOM 618 C C . ARG A 1 80 ? 17.002 0.836 -11.272 1.00 95.56 80 ARG A C 1
ATOM 620 O O . ARG A 1 80 ? 15.940 0.221 -11.266 1.00 95.56 80 ARG A O 1
ATOM 627 N N . ILE A 1 81 ? 17.170 1.980 -10.618 1.00 95.50 81 ILE A N 1
ATOM 628 C CA . ILE A 1 81 ? 16.064 2.730 -10.015 1.00 95.50 81 ILE A CA 1
ATOM 629 C C . ILE A 1 81 ? 15.568 3.727 -11.063 1.00 95.50 81 ILE A C 1
ATOM 631 O O . ILE A 1 81 ? 16.370 4.448 -11.658 1.00 95.50 81 ILE A O 1
ATOM 635 N N . LEU A 1 82 ? 14.261 3.735 -11.320 1.00 94.06 82 LEU A N 1
ATOM 636 C CA . LEU A 1 82 ? 13.640 4.681 -12.241 1.00 94.06 82 LEU A CA 1
ATOM 637 C C . LEU A 1 82 ? 13.670 6.092 -11.615 1.00 94.06 82 LEU A C 1
ATOM 639 O O . LEU A 1 82 ? 13.170 6.245 -10.500 1.00 94.06 82 LEU A O 1
ATOM 643 N N . PRO A 1 83 ? 14.246 7.114 -12.275 1.00 94.75 83 PRO A N 1
ATOM 644 C CA . PRO A 1 83 ? 14.047 8.499 -11.854 1.00 94.75 83 PRO A CA 1
ATOM 645 C C . PRO A 1 83 ? 12.590 8.912 -12.084 1.00 94.75 83 PRO A C 1
ATOM 647 O O . PRO A 1 83 ? 11.933 8.372 -12.971 1.00 94.75 83 PRO A O 1
ATOM 650 N N . VAL A 1 84 ? 12.085 9.876 -11.313 1.00 94.62 84 VAL A N 1
ATOM 651 C CA . VAL A 1 84 ? 10.722 10.393 -11.505 1.00 94.62 84 VAL A CA 1
ATOM 652 C C . VAL A 1 84 ? 10.601 11.003 -12.913 1.00 94.62 84 VAL A C 1
ATOM 654 O O . VAL A 1 84 ? 11.362 11.923 -13.217 1.00 94.62 84 VAL A O 1
ATOM 657 N N . PRO A 1 85 ? 9.697 10.501 -13.779 1.00 91.88 85 PRO A N 1
ATOM 658 C CA . PRO A 1 85 ? 9.479 11.076 -15.106 1.00 91.88 85 PRO A CA 1
ATOM 659 C C . PRO A 1 85 ? 8.891 12.491 -15.030 1.00 91.88 85 PRO A C 1
ATOM 661 O O . PRO A 1 85 ? 8.140 12.801 -14.108 1.00 91.88 85 PRO A O 1
ATOM 664 N N . GLU A 1 86 ? 9.199 13.346 -16.008 1.00 87.38 86 GLU A N 1
ATOM 665 C CA . GLU A 1 86 ? 8.702 14.734 -16.054 1.00 87.38 86 GLU A CA 1
ATOM 666 C C . GLU A 1 86 ? 7.203 14.834 -16.388 1.00 87.38 86 GLU A C 1
ATOM 668 O O . GLU A 1 86 ? 6.573 15.852 -16.117 1.00 87.38 86 GLU A O 1
ATOM 673 N N . ASP A 1 87 ? 6.624 13.787 -16.975 1.00 88.31 87 ASP A N 1
ATOM 674 C CA . ASP A 1 87 ? 5.251 13.747 -17.480 1.00 88.31 87 ASP A CA 1
ATOM 675 C C . ASP A 1 87 ? 4.244 13.105 -16.509 1.00 88.31 87 ASP A C 1
ATOM 677 O O . ASP A 1 87 ? 3.078 12.900 -16.867 1.00 88.31 87 ASP A O 1
ATOM 681 N N . VAL A 1 88 ? 4.660 12.805 -15.272 1.00 92.38 88 VAL A N 1
ATOM 682 C CA . VAL A 1 88 ? 3.733 12.349 -14.228 1.00 92.38 88 VAL A CA 1
ATOM 683 C C . VAL A 1 88 ? 2.760 13.471 -13.832 1.00 92.38 88 VAL A C 1
ATOM 685 O O . VAL A 1 88 ? 3.114 14.650 -13.896 1.00 92.38 88 VAL A O 1
ATOM 688 N N . PRO A 1 89 ? 1.530 13.142 -13.393 1.00 93.81 89 PRO A N 1
ATOM 689 C CA . PRO A 1 89 ? 0.596 14.134 -12.873 1.00 93.81 89 PRO A CA 1
ATOM 690 C C . PRO A 1 89 ? 1.224 15.008 -11.781 1.00 93.81 89 PRO A C 1
ATOM 692 O O . PRO A 1 89 ? 1.879 14.498 -10.872 1.00 93.81 89 PRO A O 1
ATOM 695 N N . GLU A 1 90 ? 0.963 16.315 -11.832 1.00 93.25 90 GLU A N 1
ATOM 696 C CA . GLU A 1 90 ? 1.532 17.299 -10.900 1.00 93.25 90 GLU A CA 1
ATOM 697 C C . GLU A 1 90 ? 1.237 16.959 -9.428 1.00 93.25 90 GLU A C 1
ATOM 699 O O . GLU A 1 90 ? 2.076 17.168 -8.548 1.00 93.25 90 GLU A O 1
ATOM 704 N N . GLU A 1 91 ? 0.079 16.352 -9.146 1.00 93.38 91 GLU A N 1
ATOM 705 C CA . GLU A 1 91 ? -0.250 15.905 -7.792 1.00 93.38 91 GLU A CA 1
ATOM 706 C C . GLU A 1 91 ? 0.738 14.859 -7.260 1.00 93.38 91 GLU A C 1
ATOM 708 O O . GLU A 1 91 ? 1.034 14.868 -6.069 1.00 93.38 91 GLU A O 1
ATOM 713 N N . MET A 1 92 ? 1.313 14.001 -8.112 1.00 95.56 92 MET A N 1
ATOM 714 C CA . MET A 1 92 ? 2.297 13.011 -7.670 1.00 95.56 92 MET A CA 1
ATOM 715 C C . MET A 1 92 ? 3.622 13.651 -7.249 1.00 95.56 92 MET A C 1
ATOM 717 O O . MET A 1 92 ? 4.356 13.048 -6.468 1.00 95.56 92 MET A O 1
ATOM 721 N N . LEU A 1 93 ? 3.930 14.845 -7.763 1.00 95.94 93 LEU A N 1
ATOM 722 C CA . LEU A 1 93 ? 5.142 15.600 -7.441 1.00 95.94 93 LEU A CA 1
ATOM 723 C C . LEU A 1 93 ? 4.970 16.418 -6.158 1.00 95.94 93 LEU A C 1
ATOM 725 O O . LEU A 1 93 ? 5.885 16.480 -5.340 1.00 95.94 93 LEU A O 1
ATOM 729 N N . ASN A 1 94 ? 3.790 17.013 -5.975 1.00 94.31 94 ASN A N 1
ATOM 730 C CA . ASN A 1 94 ? 3.537 17.986 -4.912 1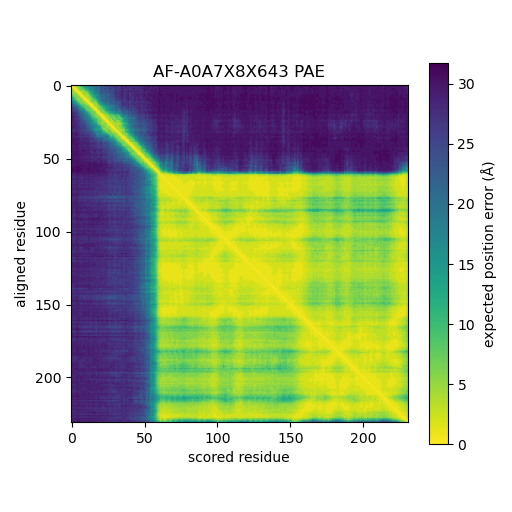.00 94.31 94 ASN A CA 1
ATOM 731 C C . ASN A 1 94 ? 2.852 17.390 -3.671 1.00 94.31 94 ASN A C 1
ATOM 733 O O . ASN A 1 94 ? 2.876 18.000 -2.601 1.00 94.31 94 ASN A O 1
ATOM 737 N N . ARG A 1 95 ? 2.238 16.206 -3.784 1.00 94.69 95 ARG A N 1
ATOM 738 C CA . ARG A 1 95 ? 1.593 15.512 -2.664 1.00 94.69 95 ARG A CA 1
ATOM 739 C C . ARG A 1 95 ? 2.536 14.493 -2.042 1.00 94.69 95 ARG A C 1
ATOM 741 O O . ARG A 1 95 ? 3.255 13.775 -2.732 1.00 94.69 95 ARG A O 1
ATOM 748 N N . ARG A 1 96 ? 2.451 14.364 -0.719 1.00 96.06 96 ARG A N 1
ATOM 749 C CA . ARG A 1 96 ? 3.046 13.268 0.050 1.00 96.06 96 ARG A CA 1
ATOM 750 C C . ARG A 1 96 ? 1.920 12.418 0.624 1.00 96.06 96 ARG A C 1
ATOM 752 O O . ARG A 1 96 ? 1.012 12.958 1.242 1.00 96.06 96 ARG A O 1
ATOM 759 N N . ALA A 1 97 ? 1.974 11.111 0.409 1.00 95.94 97 ALA A N 1
ATOM 760 C CA . ALA A 1 97 ? 1.024 10.157 0.971 1.00 95.94 97 ALA A CA 1
ATOM 761 C C . ALA A 1 97 ? 1.694 8.792 1.156 1.00 95.94 97 ALA A C 1
ATOM 763 O O . ALA A 1 97 ? 2.682 8.494 0.484 1.00 95.94 97 ALA A O 1
ATOM 764 N N . GLY A 1 98 ? 1.156 7.974 2.062 1.00 95.75 98 GLY A N 1
ATOM 765 C CA . GLY A 1 98 ? 1.460 6.547 2.076 1.00 95.75 98 GLY A CA 1
ATOM 766 C C . GLY A 1 98 ? 0.880 5.877 0.830 1.00 95.75 98 GLY A C 1
ATOM 767 O O . GLY A 1 98 ? -0.161 6.297 0.319 1.00 95.75 98 GLY A O 1
ATOM 768 N N . ALA A 1 99 ? 1.546 4.845 0.324 1.00 96.75 99 ALA A N 1
ATOM 769 C CA . ALA A 1 99 ? 1.071 4.113 -0.843 1.00 96.75 99 ALA A CA 1
ATOM 770 C C . ALA A 1 99 ? 1.415 2.631 -0.737 1.00 96.75 99 ALA A C 1
ATOM 772 O O . ALA A 1 99 ? 2.488 2.277 -0.253 1.00 96.75 99 ALA A O 1
ATOM 773 N N . PHE A 1 100 ? 0.536 1.765 -1.230 1.00 96.62 100 PHE A N 1
ATOM 774 C CA . PHE A 1 100 ? 0.783 0.334 -1.376 1.00 96.62 100 PHE A CA 1
ATOM 775 C C . PHE A 1 100 ? 0.770 -0.025 -2.851 1.00 96.62 100 PHE A C 1
ATOM 777 O O . PHE A 1 100 ? -0.161 0.320 -3.574 1.00 96.62 100 PHE A O 1
ATOM 784 N N . VAL A 1 101 ? 1.797 -0.745 -3.288 1.00 97.88 101 VAL A N 1
ATOM 785 C CA . VAL A 1 101 ? 1.828 -1.345 -4.618 1.00 97.88 101 VAL A CA 1
ATOM 786 C C . VAL A 1 101 ? 1.606 -2.834 -4.445 1.00 97.88 101 VAL A C 1
ATOM 788 O O . VAL A 1 101 ? 2.270 -3.489 -3.646 1.00 97.88 101 VAL A O 1
ATOM 791 N N . THR A 1 102 ? 0.638 -3.369 -5.174 1.00 97.12 102 THR A N 1
ATOM 792 C CA . THR A 1 102 ? 0.327 -4.793 -5.177 1.00 97.12 102 THR A CA 1
ATOM 793 C C . THR A 1 102 ? 0.511 -5.329 -6.581 1.00 97.12 102 THR A C 1
ATOM 795 O O . THR A 1 102 ? -0.032 -4.785 -7.538 1.00 97.12 102 THR A O 1
ATOM 798 N N . LEU A 1 103 ? 1.285 -6.399 -6.689 1.00 97.50 103 LEU A N 1
ATOM 799 C CA . LEU A 1 103 ? 1.507 -7.153 -7.907 1.00 97.50 103 LEU A CA 1
ATOM 800 C C . LEU A 1 103 ? 0.643 -8.406 -7.848 1.00 97.50 103 LEU A C 1
ATOM 802 O O . L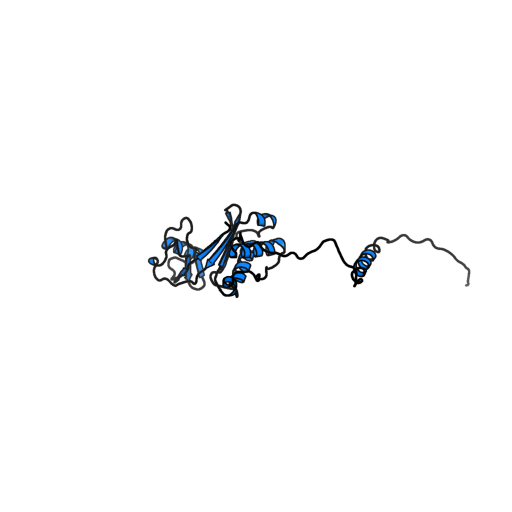EU A 1 103 ? 0.681 -9.147 -6.859 1.00 97.50 103 LEU A O 1
ATOM 806 N N . TYR A 1 104 ? -0.084 -8.667 -8.920 1.00 96.12 104 TYR A N 1
ATOM 807 C CA . TYR A 1 104 ? -0.790 -9.911 -9.156 1.00 96.12 104 TYR A CA 1
ATOM 808 C C . TYR A 1 104 ? -0.236 -10.586 -10.406 1.00 96.12 104 TYR A C 1
ATOM 810 O O . TYR A 1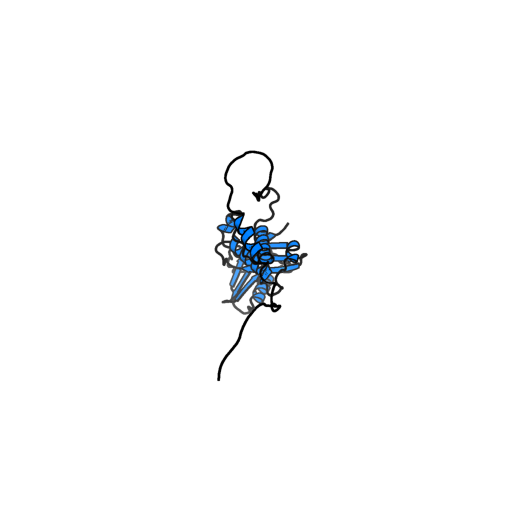 104 ? 0.360 -9.951 -11.272 1.00 96.12 104 TYR A O 1
ATOM 818 N N . ARG A 1 105 ? -0.413 -11.900 -10.479 1.00 94.94 105 ARG A N 1
ATOM 819 C CA . ARG A 1 105 ? -0.118 -12.701 -11.660 1.00 94.94 105 ARG A CA 1
ATOM 820 C C . ARG A 1 105 ? -1.211 -13.741 -11.817 1.00 94.94 105 ARG A C 1
ATOM 822 O O . ARG A 1 105 ? -1.389 -14.568 -10.917 1.00 94.94 105 ARG A O 1
ATOM 829 N N . ASN A 1 106 ? -1.922 -13.716 -12.942 1.00 91.44 106 ASN A N 1
ATOM 830 C CA . ASN A 1 106 ? -3.065 -14.597 -13.198 1.00 91.44 106 ASN A CA 1
ATOM 831 C C . ASN A 1 106 ? -4.096 -14.532 -12.051 1.00 91.44 106 ASN A C 1
ATOM 833 O O . ASN A 1 106 ? -4.479 -15.565 -11.490 1.00 91.44 106 ASN A O 1
ATOM 837 N N . GLY A 1 107 ? -4.445 -13.315 -11.617 1.00 89.25 107 GLY A N 1
ATOM 838 C CA . GLY A 1 107 ? -5.365 -13.067 -10.500 1.00 89.25 107 GLY A CA 1
ATOM 839 C C . GLY A 1 107 ? -4.870 -13.473 -9.100 1.00 89.25 107 GLY A C 1
ATOM 840 O O . GLY A 1 107 ? -5.630 -13.396 -8.135 1.00 89.25 107 GLY A O 1
ATOM 841 N N . ARG A 1 108 ? -3.614 -13.916 -8.938 1.00 93.81 108 ARG A N 1
ATOM 842 C CA . ARG A 1 108 ? -3.039 -14.308 -7.635 1.00 93.81 108 ARG A CA 1
ATOM 843 C C . ARG A 1 108 ? -2.015 -13.297 -7.143 1.00 93.81 108 ARG A C 1
ATOM 845 O O . ARG A 1 108 ? -1.214 -12.805 -7.928 1.00 93.81 108 ARG A O 1
ATOM 852 N N . LEU A 1 109 ? -1.995 -13.040 -5.835 1.00 95.38 109 LEU A N 1
ATOM 853 C CA . LEU A 1 109 ? -1.017 -12.148 -5.206 1.00 95.38 109 LEU A CA 1
ATOM 854 C C . LEU A 1 109 ? 0.423 -12.621 -5.480 1.00 95.38 109 LEU A C 1
ATOM 856 O O . LEU A 1 109 ? 0.763 -13.766 -5.180 1.00 95.38 109 LEU A O 1
ATOM 860 N N . ARG A 1 110 ? 1.259 -11.722 -6.010 1.00 96.94 110 ARG A N 1
ATOM 861 C CA . ARG A 1 110 ? 2.667 -11.964 -6.373 1.00 96.94 110 ARG A CA 1
ATOM 862 C C . ARG A 1 110 ? 3.666 -11.114 -5.581 1.00 96.94 110 ARG A C 1
ATOM 864 O O . ARG A 1 110 ? 4.842 -11.473 -5.511 1.00 96.94 110 ARG A O 1
ATOM 871 N N . GLY A 1 111 ? 3.198 -10.026 -4.981 1.00 96.75 111 GLY A N 1
ATOM 872 C CA . GLY A 1 111 ? 3.965 -9.172 -4.080 1.00 96.75 111 GLY A CA 1
ATOM 873 C C . GLY A 1 111 ? 3.119 -7.995 -3.613 1.00 96.75 111 GLY A C 1
ATOM 874 O O . GLY A 1 111 ? 2.246 -7.536 -4.344 1.00 96.75 111 GLY A O 1
ATOM 875 N N . CYS A 1 112 ? 3.325 -7.521 -2.391 1.00 96.38 112 CYS A N 1
ATOM 876 C CA . CYS A 1 112 ? 2.673 -6.316 -1.889 1.00 96.38 112 CYS A CA 1
ATOM 877 C C . CYS A 1 112 ? 3.545 -5.653 -0.833 1.00 96.38 112 CYS A C 1
ATOM 879 O O . CYS A 1 112 ? 3.774 -6.233 0.230 1.00 96.38 112 CYS A O 1
ATOM 881 N N . ILE A 1 113 ? 3.992 -4.434 -1.118 1.00 96.19 113 ILE A N 1
ATOM 882 C CA . ILE A 1 113 ? 4.719 -3.582 -0.182 1.00 96.19 113 ILE A CA 1
ATOM 883 C C . ILE A 1 113 ? 4.134 -2.176 -0.241 1.00 96.19 113 ILE A C 1
ATOM 885 O O . ILE A 1 113 ? 3.758 -1.667 -1.299 1.00 96.19 113 ILE A O 1
ATOM 889 N N . GLY A 1 114 ? 4.076 -1.536 0.919 1.00 94.50 114 GLY A N 1
ATOM 890 C CA . GLY A 1 114 ? 3.658 -0.156 1.026 1.00 94.50 114 GLY A CA 1
ATOM 891 C C . GLY A 1 114 ? 4.046 0.480 2.342 1.00 94.50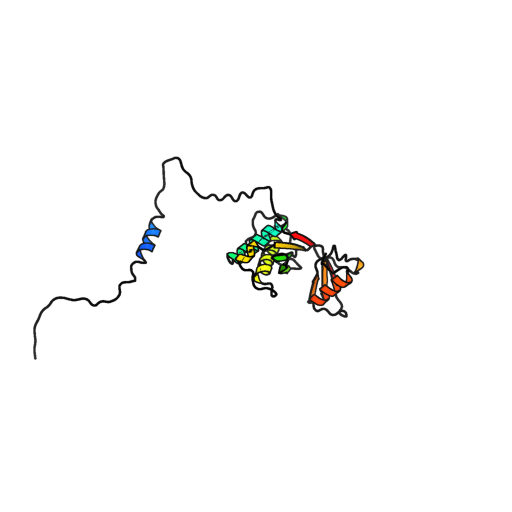 114 GLY A C 1
ATOM 892 O O . GLY A 1 114 ? 4.555 -0.171 3.258 1.00 94.50 114 GLY A O 1
ATOM 893 N N . THR A 1 115 ? 3.777 1.771 2.416 1.00 93.62 115 THR A N 1
ATOM 894 C CA . THR A 1 115 ? 4.053 2.621 3.567 1.00 93.62 115 THR A CA 1
ATOM 895 C C . THR A 1 115 ? 2.759 3.258 4.051 1.00 93.62 115 THR A C 1
ATOM 897 O O . THR A 1 115 ? 1.913 3.681 3.267 1.00 93.62 115 THR A O 1
ATOM 900 N N . ILE A 1 116 ? 2.585 3.297 5.372 1.00 89.69 116 ILE A N 1
ATOM 901 C CA . ILE A 1 116 ? 1.389 3.874 6.005 1.00 89.69 116 ILE A CA 1
ATOM 902 C C . ILE A 1 116 ? 1.438 5.404 5.946 1.00 89.69 116 ILE A C 1
ATOM 904 O O . ILE A 1 116 ? 0.443 6.060 5.666 1.00 89.69 116 ILE A O 1
ATOM 908 N N . HIS A 1 117 ? 2.619 5.964 6.200 1.00 90.44 117 HIS A N 1
ATOM 909 C CA . HIS A 1 117 ? 2.893 7.394 6.128 1.00 90.44 117 HIS A CA 1
ATOM 910 C C . HIS A 1 117 ? 3.927 7.662 5.037 1.00 90.44 117 HIS A C 1
ATOM 912 O O . HIS A 1 117 ? 4.767 6.792 4.793 1.00 90.44 117 HIS A O 1
ATOM 918 N N . PRO A 1 118 ? 3.917 8.856 4.421 1.00 93.75 118 PRO A N 1
ATOM 919 C CA . PRO A 1 118 ? 4.896 9.206 3.402 1.00 93.75 118 PRO A CA 1
ATOM 920 C C . PRO A 1 118 ? 6.321 9.163 3.956 1.00 93.75 118 PRO A C 1
ATOM 922 O O . PRO A 1 118 ? 6.664 9.877 4.903 1.00 93.75 118 PRO A O 1
ATOM 925 N N . THR A 1 119 ? 7.168 8.364 3.317 1.00 95.31 119 THR A N 1
ATOM 926 C CA . THR A 1 119 ? 8.595 8.222 3.632 1.00 95.31 119 THR A CA 1
ATOM 927 C C . THR A 1 119 ? 9.486 8.941 2.622 1.00 95.31 119 THR A C 1
ATOM 929 O O . THR A 1 119 ? 10.661 9.189 2.898 1.00 95.31 119 THR A O 1
ATOM 932 N N . ARG A 1 120 ? 8.924 9.314 1.468 1.00 96.75 120 ARG A N 1
ATOM 933 C CA . ARG A 1 120 ? 9.599 10.020 0.376 1.00 96.75 120 ARG A CA 1
ATOM 934 C C . ARG A 1 120 ? 9.188 11.487 0.263 1.00 96.75 120 ARG A C 1
ATOM 936 O O . ARG A 1 120 ? 8.303 11.965 0.988 1.00 96.75 120 ARG A O 1
ATOM 943 N N . ALA A 1 121 ? 9.888 12.215 -0.611 1.00 96.19 121 ALA A N 1
ATOM 944 C CA . ALA A 1 121 ? 9.649 13.637 -0.838 1.00 96.19 121 ALA A CA 1
ATOM 945 C C . ALA A 1 121 ? 8.358 13.883 -1.631 1.00 96.19 121 ALA A C 1
ATOM 947 O O . ALA A 1 121 ? 7.719 14.913 -1.435 1.00 96.19 121 ALA A O 1
ATOM 948 N N . SER A 1 122 ? 7.950 12.915 -2.455 1.00 97.44 122 SER A N 1
ATOM 949 C CA . SER A 1 122 ? 6.753 12.974 -3.292 1.00 97.44 122 SER A CA 1
ATOM 950 C C . SER A 1 122 ? 6.059 11.611 -3.384 1.00 97.44 122 SER A C 1
ATOM 952 O O . SER A 1 122 ? 6.660 10.564 -3.122 1.00 97.44 122 SER A O 1
ATOM 954 N N . LEU A 1 123 ? 4.783 11.611 -3.768 1.00 97.69 123 LEU A N 1
ATOM 955 C CA . LEU A 1 123 ? 4.010 10.396 -4.020 1.00 97.69 123 LEU A CA 1
ATOM 956 C C . LEU A 1 123 ? 4.588 9.590 -5.195 1.00 97.69 123 LEU A C 1
ATOM 958 O O . LEU A 1 123 ? 4.596 8.363 -5.137 1.00 97.69 123 LEU A O 1
ATOM 962 N N . ALA A 1 124 ? 5.134 10.251 -6.220 1.00 98.06 124 ALA A N 1
ATOM 963 C CA . ALA A 1 124 ? 5.821 9.577 -7.322 1.00 98.06 124 ALA A CA 1
ATOM 964 C C . ALA A 1 124 ? 6.999 8.726 -6.818 1.00 98.06 124 ALA A C 1
ATOM 966 O O . ALA A 1 124 ? 7.106 7.544 -7.146 1.00 98.06 124 ALA A O 1
ATOM 967 N N . GLU A 1 125 ? 7.862 9.303 -5.977 1.00 98.06 125 GLU A N 1
ATOM 968 C CA . GLU A 1 125 ? 8.981 8.576 -5.370 1.00 98.06 125 GLU A CA 1
ATOM 969 C C . GLU A 1 125 ? 8.507 7.437 -4.461 1.00 98.06 125 GLU A C 1
ATOM 971 O O . GLU A 1 125 ? 9.116 6.363 -4.445 1.00 98.06 125 GLU A O 1
ATOM 976 N N . GLU A 1 126 ? 7.425 7.656 -3.708 1.00 98.25 126 GLU A N 1
ATOM 977 C CA . GLU A 1 126 ? 6.824 6.637 -2.846 1.00 98.25 1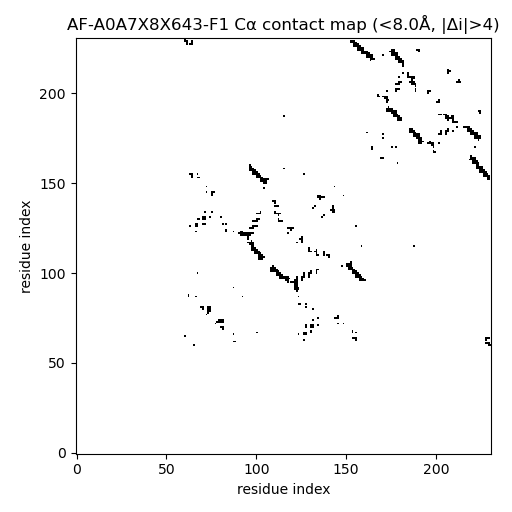26 GLU A CA 1
ATOM 978 C C . GLU A 1 126 ? 6.350 5.430 -3.671 1.00 98.25 126 GLU A C 1
ATOM 980 O O . GLU A 1 126 ? 6.706 4.291 -3.361 1.00 98.25 126 GLU A O 1
ATOM 985 N N . ILE A 1 127 ? 5.631 5.674 -4.773 1.00 98.38 127 ILE A N 1
ATOM 986 C CA . ILE A 1 127 ? 5.153 4.634 -5.694 1.00 98.38 127 ILE A CA 1
ATOM 987 C C . ILE A 1 127 ? 6.329 3.881 -6.314 1.00 98.38 127 ILE A C 1
ATOM 989 O O . ILE A 1 127 ? 6.332 2.653 -6.284 1.00 98.38 127 ILE A O 1
ATOM 993 N N . ILE A 1 128 ? 7.346 4.580 -6.830 1.00 98.44 128 ILE A N 1
ATOM 994 C CA . ILE A 1 128 ? 8.537 3.947 -7.422 1.00 98.44 128 ILE A CA 1
ATOM 995 C C . ILE A 1 128 ? 9.228 3.044 -6.392 1.00 98.44 128 ILE A C 1
ATOM 997 O O . ILE A 1 128 ? 9.527 1.881 -6.677 1.00 98.44 128 ILE A O 1
ATOM 1001 N N . SER A 1 129 ? 9.459 3.561 -5.182 1.00 98.44 129 SER A N 1
ATOM 1002 C CA . SER A 1 129 ? 10.114 2.828 -4.096 1.00 98.44 129 SER A CA 1
ATOM 1003 C C . SER A 1 129 ? 9.323 1.572 -3.715 1.00 98.44 129 SER A C 1
ATOM 1005 O O . SER A 1 129 ? 9.895 0.482 -3.629 1.00 98.44 129 SER A O 1
ATOM 1007 N N . ASN A 1 130 ? 8.007 1.702 -3.532 1.00 98.44 130 ASN A N 1
ATOM 1008 C CA . ASN A 1 130 ? 7.148 0.599 -3.105 1.00 98.44 130 ASN A CA 1
ATOM 1009 C C . ASN A 1 130 ? 6.898 -0.415 -4.228 1.00 98.44 130 ASN A C 1
ATOM 1011 O O . ASN A 1 130 ? 6.820 -1.611 -3.952 1.00 98.44 130 ASN A O 1
ATOM 1015 N N . ALA A 1 131 ? 6.869 0.007 -5.492 1.00 98.25 131 ALA A N 1
ATOM 1016 C CA . ALA A 1 131 ? 6.795 -0.886 -6.647 1.00 98.25 131 ALA A CA 1
ATOM 1017 C C . ALA A 1 131 ? 8.054 -1.762 -6.762 1.00 98.25 131 ALA A C 1
ATOM 1019 O O . ALA A 1 131 ? 7.976 -2.991 -6.867 1.00 98.25 131 ALA A O 1
ATOM 1020 N N . ILE A 1 132 ? 9.231 -1.144 -6.633 1.00 98.44 132 ILE A N 1
ATOM 1021 C CA . ILE A 1 132 ? 10.513 -1.854 -6.581 1.00 98.44 132 ILE A CA 1
ATOM 1022 C C . ILE A 1 132 ? 10.527 -2.857 -5.422 1.00 98.44 132 ILE A C 1
ATOM 1024 O O . ILE A 1 132 ? 10.835 -4.032 -5.632 1.00 98.44 132 ILE A O 1
ATOM 1028 N N . ALA A 1 133 ? 10.165 -2.430 -4.212 1.00 98.19 133 ALA A N 1
ATOM 1029 C CA . ALA A 1 133 ? 10.142 -3.316 -3.053 1.00 98.19 133 ALA A CA 1
ATOM 1030 C C . ALA A 1 133 ? 9.130 -4.464 -3.223 1.00 98.19 133 ALA A C 1
ATOM 1032 O O . ALA A 1 133 ? 9.454 -5.610 -2.925 1.00 98.19 133 ALA A O 1
ATOM 1033 N N . SER A 1 134 ? 7.954 -4.204 -3.799 1.00 97.88 134 SER A N 1
ATOM 1034 C CA . SER A 1 134 ? 6.940 -5.237 -4.065 1.00 97.88 134 SER A CA 1
ATOM 1035 C C . SER A 1 134 ? 7.432 -6.325 -5.017 1.00 97.88 134 SER A C 1
ATOM 1037 O O . SER A 1 134 ? 7.050 -7.482 -4.874 1.00 97.88 134 SER A O 1
ATOM 1039 N N . SER A 1 135 ? 8.302 -5.975 -5.968 1.00 97.69 135 SER A N 1
ATOM 1040 C CA . SER A 1 135 ? 8.875 -6.930 -6.925 1.00 97.69 135 SER A CA 1
ATOM 1041 C C . SER A 1 135 ? 10.133 -7.650 -6.424 1.00 97.69 135 SER A C 1
ATOM 1043 O O . SER A 1 135 ? 10.465 -8.710 -6.948 1.00 97.69 135 SER A O 1
ATOM 1045 N N . THR A 1 136 ? 10.843 -7.116 -5.422 1.00 97.44 136 THR A N 1
ATOM 1046 C CA . THR A 1 136 ? 12.185 -7.612 -5.042 1.00 97.44 136 THR A CA 1
ATOM 1047 C C . THR A 1 136 ? 12.386 -7.927 -3.559 1.00 97.44 136 THR A C 1
ATOM 1049 O O . THR A 1 136 ? 13.366 -8.584 -3.222 1.00 97.44 136 THR A O 1
ATOM 1052 N N . GLN A 1 137 ? 11.507 -7.458 -2.670 1.00 97.19 137 GLN A N 1
ATOM 1053 C CA . GLN A 1 137 ? 11.728 -7.444 -1.216 1.00 97.19 137 GLN A CA 1
ATOM 1054 C C . GLN A 1 137 ? 10.542 -7.976 -0.399 1.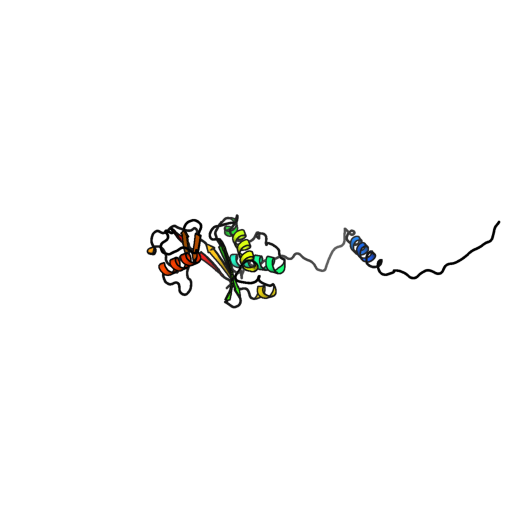00 97.19 137 GLN A C 1
ATOM 1056 O O . GLN A 1 137 ? 10.626 -7.992 0.827 1.00 97.19 137 GLN A O 1
ATOM 1061 N N . ASP A 1 138 ? 9.447 -8.421 -1.026 1.00 96.25 138 ASP A N 1
ATOM 1062 C CA . ASP A 1 138 ? 8.365 -9.077 -0.283 1.00 96.25 138 ASP A CA 1
ATOM 1063 C C . ASP A 1 138 ? 8.848 -10.441 0.249 1.00 96.25 138 ASP A C 1
ATOM 1065 O O . ASP A 1 138 ? 9.097 -11.345 -0.546 1.00 96.25 138 ASP A O 1
ATOM 1069 N N . PRO A 1 139 ? 8.965 -10.641 1.577 1.00 93.62 139 PRO A N 1
ATOM 1070 C CA . PRO A 1 139 ? 9.568 -11.845 2.153 1.00 93.62 139 PRO A CA 1
ATOM 1071 C C . PRO A 1 139 ? 8.749 -13.120 1.914 1.00 93.62 139 PRO A C 1
ATOM 1073 O O . PRO A 1 139 ? 9.234 -14.222 2.167 1.00 93.62 139 PRO A O 1
ATOM 1076 N N . ARG A 1 140 ? 7.497 -12.992 1.463 1.00 94.00 140 ARG A N 1
ATOM 1077 C CA . ARG A 1 140 ? 6.615 -14.131 1.179 1.00 94.00 140 ARG A CA 1
ATOM 1078 C C . ARG A 1 140 ? 6.882 -14.748 -0.190 1.00 94.00 140 ARG A C 1
ATOM 1080 O O . ARG A 1 140 ? 6.430 -15.865 -0.436 1.00 94.00 140 ARG A O 1
ATOM 1087 N N . PHE A 1 141 ? 7.577 -14.034 -1.076 1.00 96.19 141 PHE A N 1
ATOM 1088 C CA . PHE A 1 141 ? 7.771 -14.437 -2.463 1.00 96.19 141 PHE A CA 1
ATOM 1089 C C . PHE A 1 141 ? 9.236 -14.279 -2.890 1.00 96.19 141 PHE A C 1
ATOM 1091 O O . PHE A 1 141 ? 9.923 -13.368 -2.437 1.00 96.19 141 PHE A O 1
ATOM 1098 N N . PRO A 1 142 ? 9.741 -15.121 -3.807 1.00 96.31 142 PRO A N 1
ATOM 1099 C CA . PRO A 1 142 ? 11.001 -14.826 -4.476 1.00 96.31 142 PRO A CA 1
ATOM 1100 C C . PRO A 1 142 ? 10.867 -13.550 -5.321 1.00 96.31 142 PRO A C 1
ATOM 1102 O O . PRO A 1 142 ? 9.766 -13.200 -5.766 1.00 96.31 142 PRO A O 1
ATOM 1105 N N . ALA A 1 143 ? 11.990 -12.883 -5.595 1.00 97.50 143 ALA A N 1
ATOM 1106 C CA . ALA A 1 143 ? 12.013 -11.729 -6.491 1.00 97.50 143 ALA A CA 1
ATOM 1107 C C . ALA A 1 143 ? 11.372 -12.064 -7.852 1.00 97.50 143 ALA A C 1
ATOM 1109 O O . ALA A 1 143 ? 11.463 -13.193 -8.340 1.00 97.50 143 ALA A O 1
ATOM 1110 N N . VAL A 1 144 ? 10.680 -11.091 -8.440 1.00 97.75 144 VAL A N 1
ATOM 1111 C CA . VAL A 1 144 ? 10.066 -11.195 -9.769 1.00 97.75 144 VAL A CA 1
ATOM 1112 C C . VAL A 1 144 ? 11.157 -11.365 -10.821 1.00 97.75 144 VAL A C 1
ATOM 1114 O O . VAL A 1 144 ? 12.141 -10.628 -10.833 1.00 97.75 144 VAL A O 1
ATOM 1117 N N . SER A 1 145 ? 10.968 -12.330 -11.717 1.00 96.19 145 SER A N 1
ATOM 1118 C CA . SER A 1 145 ? 11.871 -12.584 -12.839 1.00 96.19 145 SER A CA 1
ATOM 1119 C C . SER A 1 145 ? 11.433 -11.849 -14.117 1.00 96.19 145 SER A C 1
ATOM 1121 O O . SER A 1 145 ? 10.241 -11.595 -14.303 1.00 96.19 145 SER A O 1
ATOM 1123 N N . PRO A 1 146 ? 12.358 -11.528 -15.046 1.00 96.50 146 PRO A N 1
ATOM 1124 C CA . PRO A 1 146 ? 12.018 -10.818 -16.282 1.00 96.50 146 PRO A CA 1
ATOM 1125 C C . PRO A 1 146 ? 10.891 -11.443 -17.127 1.00 96.50 146 PRO A C 1
ATOM 1127 O O . PRO A 1 146 ? 10.073 -10.681 -17.642 1.00 96.50 146 PRO A O 1
ATOM 1130 N N . PRO A 1 147 ? 10.777 -12.783 -17.261 1.00 96.06 147 PRO A N 1
ATOM 1131 C CA . PRO A 1 147 ? 9.670 -13.395 -17.999 1.00 96.06 147 PRO A CA 1
ATOM 1132 C C . PRO A 1 147 ? 8.295 -13.173 -17.359 1.00 96.06 147 PRO A C 1
ATOM 1134 O O . PRO A 1 147 ? 7.296 -13.193 -18.066 1.00 96.06 147 PRO A O 1
ATOM 1137 N N . GLU A 1 148 ? 8.227 -12.952 -16.041 1.00 95.38 148 GLU A N 1
ATOM 1138 C CA . GLU A 1 148 ? 6.956 -12.722 -15.341 1.00 95.38 148 GLU A CA 1
ATOM 1139 C C . GLU A 1 148 ? 6.365 -11.342 -15.642 1.00 95.38 148 GLU A C 1
ATOM 1141 O O . GLU A 1 148 ? 5.163 -11.169 -15.482 1.00 95.38 148 GLU A O 1
ATOM 1146 N N . LEU A 1 149 ? 7.177 -10.374 -16.088 1.00 94.69 149 LEU A N 1
ATOM 1147 C CA . LEU A 1 149 ? 6.771 -8.972 -16.247 1.00 94.69 149 LEU A CA 1
ATOM 1148 C C . LEU A 1 149 ? 5.559 -8.782 -17.166 1.00 94.69 149 LEU A C 1
ATOM 1150 O O . LEU A 1 149 ? 4.740 -7.904 -16.909 1.00 94.69 149 LEU A O 1
ATOM 1154 N N . MET A 1 150 ? 5.446 -9.599 -18.217 1.00 92.50 150 MET A N 1
ATOM 1155 C CA . MET A 1 150 ? 4.338 -9.518 -19.177 1.00 92.50 150 MET A CA 1
ATOM 1156 C C . MET A 1 150 ? 3.007 -10.004 -18.591 1.00 92.50 150 MET A C 1
ATOM 1158 O O . MET A 1 150 ? 1.958 -9.579 -19.057 1.00 92.50 150 MET A O 1
ATOM 1162 N N . ASP A 1 151 ? 3.054 -10.849 -17.557 1.00 93.69 151 ASP A N 1
ATOM 1163 C CA . ASP A 1 151 ? 1.874 -11.428 -16.907 1.00 93.69 151 ASP A CA 1
ATOM 1164 C C . ASP A 1 151 ? 1.462 -10.653 -15.640 1.00 93.69 151 ASP A C 1
ATOM 1166 O O . ASP A 1 151 ? 0.558 -11.084 -14.919 1.00 93.69 151 ASP A O 1
ATOM 1170 N N . LEU A 1 152 ? 2.182 -9.580 -15.285 1.00 95.38 152 LEU A N 1
ATOM 1171 C CA . LEU A 1 152 ? 1.909 -8.835 -14.061 1.00 95.38 152 LEU A CA 1
ATOM 1172 C C . LEU A 1 152 ? 0.746 -7.869 -14.248 1.00 95.38 152 LEU A C 1
ATOM 1174 O O . LEU A 1 152 ? 0.807 -6.966 -15.084 1.00 95.38 152 LEU A O 1
ATOM 1178 N N . GLU A 1 153 ? -0.240 -8.000 -13.373 1.00 96.12 153 GLU A N 1
ATOM 1179 C CA . GLU A 1 153 ? -1.287 -7.014 -13.118 1.00 96.12 153 GLU A CA 1
ATOM 1180 C C . GLU A 1 153 ? -0.868 -6.188 -11.891 1.00 96.12 153 GLU A C 1
ATOM 1182 O O . GLU A 1 153 ? -0.380 -6.737 -10.896 1.00 96.12 153 GLU A O 1
ATOM 1187 N N . ILE A 1 154 ? -1.028 -4.868 -11.935 1.00 96.50 154 ILE A N 1
ATOM 1188 C CA . ILE A 1 154 ? -0.557 -3.965 -10.882 1.00 96.50 154 ILE A CA 1
ATOM 1189 C C . ILE A 1 154 ? -1.720 -3.137 -10.332 1.00 96.50 154 ILE A C 1
ATOM 1191 O O . ILE A 1 154 ? -2.544 -2.593 -11.062 1.00 96.50 154 ILE A O 1
ATOM 1195 N N . SER A 1 155 ? -1.761 -3.021 -9.006 1.00 96.31 155 SER A N 1
ATOM 1196 C CA . SER A 1 155 ? -2.666 -2.140 -8.271 1.00 96.31 155 SER A CA 1
ATOM 1197 C C . SER A 1 155 ? -1.854 -1.178 -7.412 1.00 96.31 155 SER A C 1
ATOM 1199 O O . SER A 1 155 ? -0.927 -1.598 -6.718 1.00 96.31 155 SER A O 1
ATOM 1201 N N . VAL A 1 156 ? -2.224 0.098 -7.415 1.00 97.00 156 VAL A N 1
A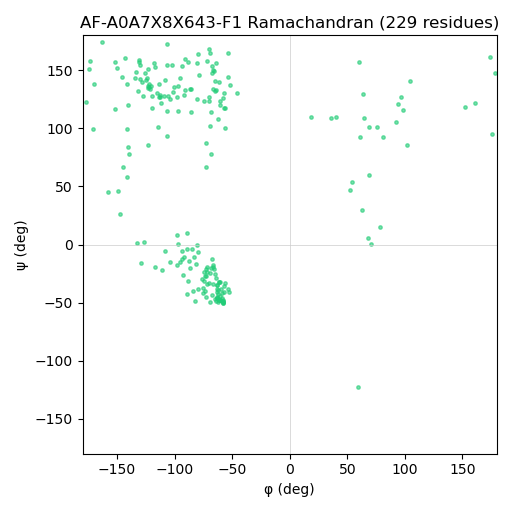TOM 1202 C CA . VAL A 1 156 ? -1.642 1.148 -6.575 1.00 97.00 156 VAL A CA 1
ATOM 1203 C C . VAL A 1 156 ? -2.736 1.732 -5.690 1.00 97.00 156 VAL A C 1
ATOM 1205 O O . VAL A 1 156 ? -3.701 2.312 -6.180 1.00 97.00 156 VAL A O 1
ATOM 1208 N N . ASP A 1 157 ? -2.576 1.576 -4.382 1.00 96.00 157 ASP A N 1
ATOM 1209 C CA . ASP A 1 157 ? -3.485 2.090 -3.363 1.00 96.00 157 ASP A CA 1
ATOM 1210 C C . ASP A 1 157 ? -2.832 3.289 -2.673 1.00 96.00 157 ASP A C 1
ATOM 1212 O O . ASP A 1 157 ? -1.810 3.138 -2.004 1.00 96.00 157 ASP A O 1
ATOM 1216 N N . ILE A 1 158 ? -3.411 4.477 -2.829 1.00 96.38 158 ILE A N 1
ATOM 1217 C CA . ILE A 1 158 ? -2.924 5.721 -2.220 1.00 96.38 158 ILE A CA 1
ATOM 1218 C C . ILE A 1 158 ? -3.735 5.987 -0.961 1.00 96.38 158 ILE A C 1
ATOM 1220 O O . ILE A 1 158 ? -4.967 6.030 -1.010 1.00 96.38 158 ILE A O 1
ATOM 1224 N N . LEU A 1 159 ? -3.049 6.185 0.158 1.00 95.00 159 LEU A N 1
ATOM 1225 C CA . LEU A 1 159 ? -3.683 6.395 1.451 1.00 95.00 159 LEU A CA 1
ATOM 1226 C C . LEU A 1 159 ? -4.004 7.879 1.643 1.00 95.00 159 LEU A C 1
ATOM 1228 O O . LEU A 1 159 ? -3.177 8.756 1.381 1.00 95.00 159 LEU A O 1
ATOM 1232 N N . GLY A 1 160 ? -5.221 8.155 2.103 1.00 93.31 160 GLY A N 1
ATOM 1233 C CA . GLY A 1 160 ? -5.582 9.438 2.692 1.00 93.31 160 GLY A CA 1
ATOM 1234 C C . GLY A 1 160 ? -4.922 9.634 4.057 1.00 93.31 160 GLY A C 1
ATOM 1235 O O . GLY A 1 160 ? -4.368 8.697 4.639 1.00 93.31 160 GLY A O 1
ATOM 1236 N N . ASP A 1 161 ? -4.991 10.861 4.567 1.00 91.25 161 ASP A N 1
ATOM 1237 C CA . ASP A 1 161 ? -4.493 11.162 5.905 1.00 91.25 161 ASP A CA 1
ATOM 1238 C C . ASP A 1 161 ? -5.320 10.405 6.961 1.00 91.25 161 ASP A C 1
ATOM 1240 O O . ASP A 1 161 ? -6.553 10.415 6.888 1.00 91.25 161 ASP A O 1
ATOM 1244 N N . PRO A 1 162 ? -4.677 9.726 7.929 1.00 92.56 162 PRO A N 1
ATOM 1245 C CA . PRO A 1 162 ? -5.401 9.052 8.996 1.00 92.56 162 PRO A CA 1
ATOM 1246 C C . PRO A 1 162 ? -6.128 10.035 9.917 1.00 92.56 162 PRO A C 1
ATOM 1248 O O . PRO A 1 162 ? -5.551 11.015 10.389 1.00 92.56 162 PRO A O 1
ATOM 1251 N N . GLU A 1 163 ? -7.384 9.727 10.220 1.00 95.25 163 GLU A N 1
ATOM 1252 C CA . GLU A 1 163 ? -8.229 10.457 11.161 1.00 95.25 163 GLU A CA 1
ATOM 1253 C C . GLU A 1 163 ? -8.444 9.612 12.424 1.00 95.25 163 GLU A C 1
ATOM 1255 O O . GLU A 1 163 ? -8.867 8.457 12.307 1.00 95.25 163 GLU A O 1
ATOM 1260 N N . PRO A 1 164 ? -8.200 10.138 13.638 1.00 97.00 164 PRO A N 1
ATOM 1261 C CA . PRO A 1 164 ? -8.469 9.395 14.863 1.00 97.00 164 PRO A CA 1
ATOM 1262 C C . PRO A 1 164 ? -9.970 9.134 15.025 1.00 97.00 164 PRO A C 1
ATOM 1264 O O . PRO A 1 164 ? -10.786 10.019 14.773 1.00 97.00 164 PRO A O 1
ATOM 1267 N N . ILE A 1 165 ? -10.322 7.939 15.502 1.00 97.31 165 ILE A N 1
ATOM 1268 C CA . ILE A 1 165 ? -11.704 7.573 15.842 1.00 97.31 165 ILE A CA 1
ATOM 1269 C C . ILE A 1 165 ? -11.806 7.129 17.297 1.00 97.31 165 ILE A C 1
ATOM 1271 O O . ILE A 1 165 ? -10.861 6.587 17.877 1.00 97.31 165 ILE A O 1
ATOM 1275 N N . THR A 1 166 ? -12.976 7.351 17.886 1.00 94.62 166 THR A N 1
ATOM 1276 C CA . THR A 1 166 ? -13.267 7.021 19.287 1.00 94.62 166 THR A CA 1
ATOM 1277 C C . THR A 1 166 ? -14.260 5.871 19.430 1.00 94.62 166 THR A C 1
ATOM 1279 O O . THR A 1 166 ? -14.256 5.198 20.461 1.00 94.62 166 THR A O 1
ATOM 1282 N N . SER A 1 167 ? -15.066 5.608 18.395 1.00 95.06 167 SER A N 1
ATOM 1283 C CA . SER A 1 167 ? -16.004 4.482 18.328 1.00 95.06 167 SER A CA 1
ATOM 1284 C C . SER A 1 167 ? -15.860 3.687 17.028 1.00 95.06 167 SER A C 1
ATOM 1286 O O . SER A 1 167 ? -15.467 4.218 15.990 1.00 95.06 167 SER A O 1
ATOM 1288 N N . LEU A 1 168 ? -16.243 2.406 17.070 1.00 95.38 168 LEU A N 1
ATOM 1289 C CA . LEU A 1 168 ? -16.359 1.556 15.878 1.00 95.38 168 LEU A CA 1
ATOM 1290 C C . LEU A 1 168 ? -17.471 2.020 14.928 1.00 95.38 168 LEU A C 1
ATOM 1292 O O . LEU A 1 168 ? -17.408 1.708 13.745 1.00 95.38 168 LEU A O 1
ATOM 1296 N N . ASP A 1 169 ? -18.450 2.787 15.414 1.00 96.06 169 ASP A N 1
ATOM 1297 C CA . ASP A 1 169 ? -19.532 3.336 14.581 1.00 96.06 169 ASP A CA 1
ATOM 1298 C C . ASP A 1 169 ? -19.021 4.368 13.561 1.00 96.06 169 ASP A C 1
ATOM 1300 O O . ASP A 1 169 ? -19.693 4.682 12.581 1.00 96.06 169 ASP A O 1
ATOM 1304 N N . GLU A 1 170 ? -17.814 4.894 13.780 1.00 96.88 170 GLU A N 1
ATOM 1305 C CA . GLU A 1 170 ? -17.131 5.813 12.871 1.00 96.88 170 GLU A CA 1
ATOM 1306 C C . GLU A 1 170 ? -16.365 5.069 11.760 1.00 96.88 170 GLU A C 1
ATOM 1308 O O . GLU A 1 170 ? -15.776 5.706 10.884 1.00 96.88 170 GLU A O 1
ATOM 1313 N N . LEU A 1 171 ? -16.346 3.732 11.786 1.00 96.88 171 LEU A N 1
ATOM 1314 C CA . LEU A 1 171 ? -15.591 2.892 10.864 1.00 96.88 171 LEU A CA 1
ATOM 1315 C C . LEU A 1 171 ? -16.537 2.063 9.989 1.00 96.88 171 LEU A C 1
ATOM 1317 O O . LEU A 1 171 ? -17.042 1.023 10.396 1.00 96.88 171 LEU A O 1
ATOM 1321 N N . ASP A 1 172 ? -16.730 2.508 8.750 1.00 96.44 172 ASP A N 1
ATOM 1322 C CA . ASP A 1 172 ? -17.346 1.695 7.699 1.00 96.44 172 ASP A CA 1
ATOM 1323 C C . ASP A 1 172 ? -16.258 0.830 7.027 1.00 96.44 172 ASP A C 1
ATOM 1325 O O . ASP A 1 172 ? -15.383 1.397 6.365 1.00 96.44 172 ASP A O 1
ATOM 1329 N N . PRO A 1 173 ? -16.293 -0.512 7.155 1.00 94.50 173 PRO A N 1
ATOM 1330 C CA . PRO A 1 173 ? -15.256 -1.396 6.617 1.00 94.50 173 PRO A CA 1
ATOM 1331 C C . PRO A 1 173 ? -15.189 -1.414 5.081 1.00 94.50 173 PRO A C 1
ATOM 1333 O O . PRO A 1 173 ? -14.162 -1.802 4.516 1.00 94.50 173 PRO A O 1
ATOM 1336 N N . VAL A 1 174 ? -16.248 -0.985 4.386 1.00 94.06 174 VAL A N 1
ATOM 1337 C CA . VAL A 1 174 ? -16.266 -0.872 2.920 1.00 94.06 174 VAL A CA 1
ATOM 1338 C C . VAL A 1 174 ? -15.561 0.404 2.474 1.00 94.06 174 VAL A C 1
ATOM 1340 O O . VAL A 1 174 ? -14.845 0.401 1.473 1.00 94.06 174 VAL A O 1
ATOM 1343 N N . ARG A 1 175 ? -15.741 1.500 3.215 1.00 94.31 175 ARG A N 1
ATOM 1344 C CA . ARG A 1 175 ? -15.201 2.816 2.851 1.00 94.31 175 ARG A CA 1
ATOM 1345 C C . ARG A 1 175 ? -13.799 3.064 3.401 1.00 94.31 175 ARG A C 1
ATOM 1347 O O . ARG A 1 175 ? -12.951 3.605 2.693 1.00 94.31 175 ARG A O 1
ATOM 1354 N N . TYR A 1 176 ? -13.559 2.695 4.653 1.00 96.50 176 TYR A N 1
ATOM 1355 C CA . TYR A 1 176 ? -12.372 3.088 5.402 1.00 96.50 176 TYR A CA 1
ATOM 1356 C C . TYR A 1 176 ? -11.462 1.905 5.716 1.00 96.50 176 TYR A C 1
ATOM 1358 O O . TYR A 1 176 ? -11.906 0.822 6.094 1.00 96.50 176 TYR A O 1
ATOM 1366 N N . GLY A 1 177 ? -10.159 2.126 5.574 1.00 95.62 177 GLY A N 1
ATOM 1367 C CA . GLY A 1 177 ? -9.151 1.300 6.219 1.00 95.62 177 GLY A CA 1
ATOM 1368 C C . GLY A 1 177 ? -8.987 1.699 7.682 1.00 95.62 177 GLY A C 1
ATOM 1369 O O . GLY A 1 177 ? -9.398 2.786 8.089 1.00 95.62 177 GLY A O 1
ATOM 1370 N N . VAL A 1 178 ? -8.356 0.829 8.467 1.00 97.38 178 VAL A N 1
ATOM 1371 C CA . VAL A 1 178 ? -8.104 1.064 9.893 1.00 97.38 178 VAL A CA 1
ATOM 1372 C C . VAL A 1 178 ? -6.640 0.858 10.249 1.00 97.38 178 VAL A C 1
ATOM 1374 O O . VAL A 1 178 ? -5.989 -0.076 9.770 1.00 97.38 178 VAL A O 1
ATOM 1377 N N . ILE A 1 179 ? -6.130 1.730 11.112 1.00 96.19 179 ILE A N 1
ATOM 1378 C CA . ILE A 1 179 ? -4.828 1.626 11.760 1.00 96.19 179 ILE A CA 1
ATOM 1379 C C . ILE A 1 179 ? -5.067 1.397 13.250 1.00 96.19 179 ILE A C 1
ATOM 1381 O O . ILE A 1 179 ? -5.775 2.160 13.903 1.00 96.19 179 ILE A O 1
ATOM 1385 N N . VAL A 1 180 ? -4.450 0.349 13.791 1.00 96.81 180 VAL A N 1
ATOM 1386 C CA . VAL A 1 180 ? -4.456 0.031 15.222 1.00 96.81 180 VAL A CA 1
ATOM 1387 C C . VAL A 1 180 ? -3.048 0.240 15.755 1.00 96.81 180 VAL A C 1
ATOM 1389 O O . VAL A 1 180 ? -2.117 -0.409 15.272 1.00 96.81 180 VAL A O 1
ATOM 1392 N N . SER A 1 181 ? -2.883 1.114 16.747 1.00 95.62 181 SER A N 1
ATOM 1393 C CA . SER A 1 181 ? -1.571 1.449 17.317 1.00 95.62 181 SER A CA 1
ATOM 1394 C C . SER A 1 181 ? -1.513 1.158 18.820 1.00 95.62 181 SER A C 1
ATOM 1396 O O . SER A 1 181 ? -2.410 1.534 19.569 1.00 95.62 181 SER A O 1
ATOM 1398 N N . CYS A 1 182 ? -0.437 0.514 19.278 1.00 96.00 182 CYS A N 1
ATOM 1399 C CA . CYS A 1 182 ? -0.131 0.302 20.697 1.00 96.00 182 CYS A CA 1
ATOM 1400 C C . CYS A 1 182 ? 1.383 0.454 20.925 1.00 96.00 182 CYS A C 1
ATOM 1402 O O . CYS A 1 182 ? 2.173 -0.456 20.639 1.00 96.00 182 CYS A O 1
ATOM 1404 N N . GLY A 1 183 ? 1.799 1.626 21.413 1.00 92.19 183 GLY A N 1
ATOM 1405 C CA . GLY A 1 183 ? 3.215 1.993 21.498 1.00 92.19 183 GLY A CA 1
ATOM 1406 C C . GLY A 1 183 ? 3.869 1.981 20.112 1.00 92.19 183 GLY A C 1
ATOM 1407 O O . GLY A 1 183 ? 3.394 2.647 19.198 1.00 92.19 183 GLY A O 1
ATOM 1408 N N . TYR A 1 184 ? 4.934 1.192 19.946 1.00 90.88 184 TYR A N 1
ATOM 1409 C CA . TYR A 1 184 ? 5.637 1.029 18.664 1.00 90.88 184 TYR A CA 1
ATOM 1410 C C . TYR A 1 184 ? 4.994 0.001 17.721 1.00 90.88 184 TYR A C 1
ATOM 1412 O O . TYR A 1 184 ? 5.398 -0.104 16.564 1.00 90.88 184 TYR A O 1
ATOM 1420 N N . ARG A 1 185 ? 4.025 -0.791 18.199 1.00 93.50 185 ARG A N 1
ATOM 1421 C CA . ARG A 1 185 ? 3.336 -1.784 17.366 1.00 93.50 185 ARG A CA 1
ATOM 1422 C C . ARG A 1 185 ? 2.190 -1.120 16.631 1.00 93.50 185 ARG A C 1
ATOM 1424 O O . ARG A 1 185 ? 1.387 -0.410 17.237 1.00 93.50 185 ARG A O 1
ATOM 1431 N N . ARG A 1 186 ? 2.093 -1.409 15.337 1.00 93.62 186 ARG A N 1
ATOM 1432 C CA . ARG A 1 186 ? 1.030 -0.900 14.483 1.00 93.62 186 ARG A CA 1
ATOM 1433 C C . ARG A 1 186 ? 0.574 -1.953 13.491 1.00 93.62 186 ARG A C 1
ATOM 1435 O O . ARG A 1 186 ? 1.391 -2.659 12.906 1.00 93.62 186 ARG A O 1
ATOM 1442 N N . GLY A 1 187 ? -0.734 -2.031 13.299 1.00 93.25 187 GLY A N 1
ATOM 1443 C CA . GLY A 1 187 ? -1.368 -2.858 12.282 1.00 93.25 187 GLY A CA 1
ATOM 1444 C C . GLY A 1 187 ? -2.242 -2.004 11.394 1.00 93.25 187 GLY A C 1
ATOM 1445 O O . GLY A 1 187 ? -2.886 -1.079 11.877 1.00 93.25 187 GLY A O 1
ATOM 1446 N N . LEU A 1 188 ? -2.264 -2.328 10.108 1.00 94.12 188 LEU A N 1
ATOM 1447 C CA . LEU A 1 188 ? -3.119 -1.681 9.127 1.00 94.12 188 LEU A CA 1
ATOM 1448 C C . LEU A 1 188 ? -3.952 -2.736 8.407 1.00 94.12 188 LEU A C 1
ATOM 1450 O O . LEU A 1 188 ? -3.460 -3.825 8.082 1.00 94.12 188 LEU A O 1
ATOM 1454 N N . LEU A 1 189 ? -5.205 -2.394 8.133 1.00 94.06 189 LEU A N 1
ATOM 1455 C CA . LEU A 1 189 ? -6.038 -3.135 7.201 1.00 94.06 189 LEU A CA 1
ATOM 1456 C C . LEU A 1 189 ? -6.716 -2.173 6.226 1.00 94.06 189 LEU A C 1
ATOM 1458 O O . LEU A 1 189 ? -7.256 -1.151 6.636 1.00 94.06 189 LEU A O 1
ATOM 1462 N N . LEU A 1 190 ? -6.648 -2.502 4.937 1.00 92.56 190 LEU A N 1
ATOM 1463 C CA . LEU A 1 190 ? -7.284 -1.738 3.864 1.00 92.56 190 LEU A CA 1
ATOM 1464 C C . LEU A 1 190 ? -8.818 -1.922 3.894 1.00 92.56 190 LEU A C 1
ATOM 1466 O O . LEU A 1 190 ? -9.289 -2.921 4.451 1.00 92.56 190 LEU A O 1
ATOM 1470 N N . PRO A 1 191 ? -9.588 -0.986 3.311 1.00 93.44 191 PRO A N 1
ATOM 1471 C CA . PRO A 1 191 ? -11.035 -1.129 3.151 1.00 93.44 191 PRO A CA 1
ATOM 1472 C C . PRO A 1 191 ? -11.417 -2.213 2.138 1.00 93.44 191 PRO A C 1
ATOM 1474 O O . PRO A 1 191 ? -10.605 -2.609 1.294 1.00 93.44 191 PRO A O 1
ATOM 1477 N N . ASN A 1 192 ? -12.693 -2.607 2.179 1.00 90.69 192 ASN A N 1
ATOM 1478 C CA . ASN A 1 192 ? -13.371 -3.410 1.159 1.00 90.69 192 ASN A CA 1
ATOM 1479 C C . ASN A 1 192 ? -12.644 -4.730 0.840 1.00 90.69 192 ASN A C 1
ATOM 1481 O O . ASN A 1 192 ? -12.280 -5.010 -0.307 1.00 90.69 192 ASN A O 1
ATOM 1485 N N . LEU A 1 193 ? -12.368 -5.514 1.885 1.00 87.69 193 LEU A N 1
ATOM 1486 C CA . LEU A 1 193 ? -11.754 -6.834 1.771 1.00 87.69 193 LEU A CA 1
ATOM 1487 C C . LEU A 1 193 ? -12.819 -7.924 1.896 1.00 87.69 193 LEU A C 1
ATOM 1489 O O . LEU A 1 193 ? -13.655 -7.880 2.794 1.00 87.69 193 LEU A O 1
ATOM 1493 N N . GLU A 1 194 ? -12.748 -8.926 1.022 1.00 87.38 194 GLU A N 1
ATOM 1494 C CA . GLU A 1 194 ? -13.633 -10.091 1.065 1.00 87.38 194 GLU A CA 1
ATOM 1495 C C . GLU A 1 194 ? -13.543 -10.804 2.427 1.00 87.38 194 GLU A C 1
ATOM 1497 O O . GLU A 1 194 ? -12.447 -11.089 2.922 1.00 87.38 194 GLU A O 1
ATOM 1502 N N . GLY A 1 195 ? -14.700 -11.081 3.036 1.00 90.62 195 GLY A N 1
ATOM 1503 C CA . GLY A 1 195 ? -14.802 -11.740 4.341 1.00 90.62 195 GLY A CA 1
ATOM 1504 C C . GLY A 1 195 ? -14.539 -10.833 5.549 1.00 90.62 195 GLY A C 1
ATOM 1505 O O . GLY A 1 195 ? -14.290 -11.348 6.640 1.00 90.62 195 GLY A O 1
ATOM 1506 N N . VAL A 1 196 ? -14.552 -9.506 5.372 1.00 94.19 196 VAL A N 1
ATOM 1507 C CA . VAL A 1 196 ? -14.467 -8.519 6.460 1.00 94.19 196 VAL A CA 1
ATOM 1508 C C . VAL A 1 196 ? -15.686 -7.603 6.397 1.00 94.19 196 VAL A C 1
ATOM 1510 O O . VAL A 1 196 ? -15.641 -6.528 5.801 1.00 94.19 196 VAL A O 1
ATOM 1513 N N . ASP A 1 197 ? -16.774 -8.040 7.026 1.00 93.44 197 ASP A N 1
ATOM 1514 C CA . ASP A 1 197 ? -18.083 -7.390 6.896 1.00 93.44 197 ASP A CA 1
ATOM 1515 C C . ASP A 1 197 ? -18.363 -6.390 8.028 1.00 93.44 197 ASP A C 1
ATOM 1517 O O . ASP A 1 197 ? -19.268 -5.561 7.925 1.00 93.44 197 ASP A O 1
ATOM 1521 N N . THR A 1 198 ? -17.590 -6.439 9.120 1.00 97.38 198 THR A N 1
ATOM 1522 C CA . THR A 1 198 ? -17.800 -5.573 10.288 1.00 97.38 198 THR A CA 1
ATOM 1523 C C . THR A 1 198 ? -16.555 -4.784 10.695 1.00 97.38 198 THR A C 1
ATOM 1525 O O . THR A 1 198 ? -15.421 -5.266 10.630 1.00 97.38 198 THR A O 1
ATOM 1528 N N . ALA A 1 199 ? -16.773 -3.577 11.230 1.00 97.06 199 ALA A N 1
ATOM 1529 C CA . ALA A 1 199 ? -15.733 -2.731 11.824 1.00 97.06 199 ALA A CA 1
ATOM 1530 C C . ALA A 1 199 ? -14.913 -3.474 12.893 1.00 97.06 199 ALA A C 1
ATOM 1532 O O . ALA A 1 199 ? -13.687 -3.374 12.960 1.00 97.06 199 ALA A O 1
ATOM 1533 N N . LYS A 1 200 ? -15.598 -4.275 13.719 1.00 97.06 200 LYS A N 1
ATOM 1534 C CA . LYS A 1 200 ? -14.969 -5.073 14.773 1.00 97.06 200 LYS A CA 1
ATOM 1535 C C . LYS A 1 200 ? -14.014 -6.117 14.195 1.00 97.06 200 LYS A C 1
ATOM 1537 O O . LYS A 1 200 ? -12.898 -6.249 14.692 1.00 97.06 200 LYS A O 1
ATOM 1542 N N . GLU A 1 201 ? -14.429 -6.853 13.165 1.00 96.94 201 GLU A N 1
ATOM 1543 C CA . GLU A 1 201 ? -13.563 -7.829 12.492 1.00 96.94 201 GLU A CA 1
ATOM 1544 C C . GLU A 1 201 ? -12.354 -7.151 11.853 1.00 96.94 201 GLU A C 1
ATOM 1546 O O . GLU A 1 201 ? -11.229 -7.637 12.007 1.00 96.94 201 GLU A O 1
ATOM 1551 N N . GLN A 1 202 ? -12.568 -6.005 11.202 1.00 97.31 202 GLN A N 1
ATOM 1552 C CA . GLN A 1 202 ? -11.508 -5.218 10.579 1.00 97.31 202 GLN A CA 1
ATOM 1553 C C . GLN A 1 202 ? -10.433 -4.817 11.606 1.00 97.31 202 GLN A C 1
ATOM 1555 O O . GLN A 1 202 ? -9.241 -5.079 11.402 1.00 97.31 202 GLN A O 1
ATOM 1560 N N . VAL A 1 203 ? -10.856 -4.272 12.754 1.00 97.19 203 VAL A N 1
ATOM 1561 C CA . VAL A 1 203 ? -9.975 -3.915 13.879 1.00 97.19 203 VAL A CA 1
ATOM 1562 C C . VAL A 1 203 ? -9.284 -5.146 14.463 1.00 97.19 203 VAL A C 1
ATOM 1564 O O . VAL A 1 203 ? -8.070 -5.130 14.664 1.00 97.19 203 VAL A O 1
ATOM 1567 N N . ASP A 1 204 ? -10.010 -6.241 14.699 1.00 96.44 204 ASP A N 1
ATOM 1568 C CA . ASP A 1 204 ? -9.450 -7.466 15.280 1.00 96.44 204 ASP A CA 1
ATOM 1569 C C . ASP A 1 204 ? -8.386 -8.115 14.375 1.00 96.44 204 ASP A C 1
ATOM 1571 O O . ASP A 1 204 ? -7.399 -8.678 14.863 1.00 96.44 204 ASP A O 1
ATOM 1575 N N . ILE A 1 205 ? -8.547 -8.042 13.053 1.00 96.00 205 ILE A N 1
ATOM 1576 C CA . ILE A 1 205 ? -7.539 -8.502 12.090 1.00 96.00 205 ILE A CA 1
ATOM 1577 C C . ILE A 1 205 ? -6.313 -7.581 12.117 1.00 96.00 205 ILE A C 1
ATOM 1579 O O . ILE A 1 205 ? -5.192 -8.083 12.233 1.00 96.00 205 ILE A O 1
ATOM 1583 N N . ALA A 1 206 ? -6.503 -6.259 12.042 1.00 95.81 206 ALA A N 1
ATOM 1584 C CA . ALA A 1 206 ? -5.405 -5.289 12.082 1.00 95.81 206 ALA A CA 1
ATOM 1585 C C . ALA A 1 206 ? -4.586 -5.418 13.379 1.00 95.81 206 ALA A C 1
ATOM 1587 O O . ALA A 1 206 ? -3.359 -5.532 13.341 1.00 95.81 206 ALA A O 1
ATOM 1588 N N . ARG A 1 207 ? -5.267 -5.517 14.525 1.00 96.88 207 ARG A N 1
ATOM 1589 C CA . ARG A 1 207 ? -4.668 -5.728 15.848 1.00 96.88 207 ARG A CA 1
ATOM 1590 C C . ARG A 1 207 ? -3.824 -7.005 15.902 1.00 96.88 207 ARG A C 1
ATOM 1592 O O . ARG A 1 207 ? -2.680 -6.972 16.354 1.00 96.88 207 ARG A O 1
ATOM 1599 N N . ARG A 1 208 ? -4.357 -8.133 15.412 1.00 95.62 208 ARG A N 1
ATOM 1600 C CA . ARG A 1 208 ? -3.619 -9.410 15.373 1.00 95.62 208 ARG A CA 1
ATOM 1601 C C . ARG A 1 208 ? -2.386 -9.337 14.478 1.00 95.62 208 ARG A C 1
ATOM 1603 O O . ARG A 1 208 ? -1.341 -9.842 14.875 1.00 95.62 208 ARG A O 1
ATOM 1610 N N . LYS A 1 209 ? -2.476 -8.677 13.316 1.00 92.12 209 LYS A N 1
ATOM 1611 C CA . LYS A 1 209 ? -1.320 -8.442 12.428 1.00 92.12 209 LYS A CA 1
ATOM 1612 C C . LYS A 1 209 ? -0.215 -7.632 13.113 1.00 92.12 209 LYS A C 1
ATOM 1614 O O . LYS A 1 209 ? 0.956 -7.863 12.842 1.00 92.12 209 LYS A O 1
ATOM 1619 N N . ALA A 1 210 ? -0.587 -6.728 14.017 1.00 93.06 210 ALA A N 1
ATOM 1620 C CA . ALA A 1 210 ? 0.342 -5.937 14.820 1.00 93.06 210 ALA A CA 1
ATOM 1621 C C . ALA A 1 210 ? 0.922 -6.684 16.034 1.00 93.06 210 ALA A C 1
ATOM 1623 O O . ALA A 1 210 ? 1.752 -6.122 16.750 1.00 93.06 210 ALA A O 1
ATOM 1624 N N . GLY A 1 211 ? 0.447 -7.901 16.329 1.00 94.94 211 GLY A N 1
ATOM 1625 C CA . GLY A 1 211 ? 0.796 -8.617 17.558 1.00 94.94 211 GLY A CA 1
ATOM 1626 C C . GLY A 1 211 ? 0.340 -7.897 18.833 1.00 94.94 211 GLY A C 1
ATOM 1627 O O . GLY A 1 211 ? 1.017 -7.989 19.854 1.00 94.94 211 GLY A O 1
ATOM 1628 N N . ILE A 1 212 ? -0.757 -7.137 18.770 1.00 95.38 212 ILE A N 1
ATOM 1629 C CA . ILE A 1 212 ? -1.364 -6.447 19.919 1.00 95.38 212 ILE A CA 1
ATOM 1630 C C . ILE A 1 212 ? -2.399 -7.388 20.537 1.00 95.38 212 ILE A C 1
ATOM 1632 O O . ILE A 1 212 ? -3.191 -7.964 19.796 1.00 95.38 212 ILE A O 1
ATOM 1636 N N . ASP A 1 213 ? -2.424 -7.577 21.855 1.00 94.75 213 ASP A N 1
ATOM 1637 C CA . ASP A 1 213 ? -3.431 -8.393 22.546 1.00 94.75 213 ASP A CA 1
ATOM 1638 C C . ASP A 1 213 ? -4.754 -7.626 22.756 1.00 94.75 213 ASP A C 1
ATOM 1640 O O . ASP 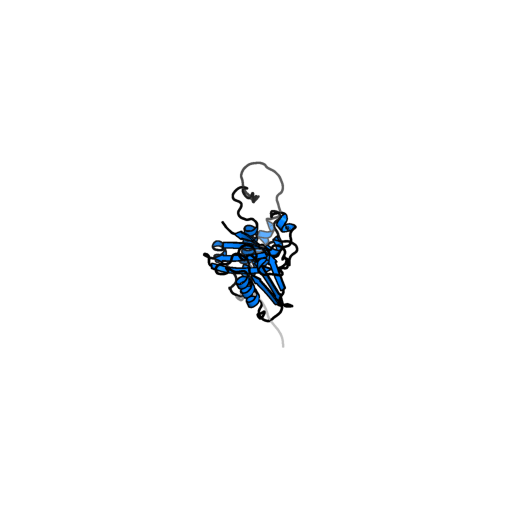A 1 213 ? -4.803 -6.399 22.737 1.00 94.75 213 ASP A O 1
ATOM 1644 N N . ARG A 1 214 ? -5.870 -8.352 22.905 1.00 91.81 214 ARG A N 1
ATOM 1645 C CA . ARG A 1 214 ? -7.217 -7.762 23.014 1.00 91.81 214 ARG A CA 1
ATOM 1646 C C . ARG A 1 214 ? -7.431 -6.976 24.309 1.00 91.81 214 ARG A C 1
ATOM 1648 O O . ARG A 1 214 ? -8.373 -6.196 24.378 1.00 91.81 214 ARG A O 1
ATOM 1655 N N . HIS A 1 215 ? -6.617 -7.234 25.330 1.00 92.12 215 HIS A N 1
ATOM 1656 C CA . HIS A 1 215 ? -6.683 -6.563 26.626 1.00 92.12 215 HIS A CA 1
ATOM 1657 C C . HIS A 1 215 ? -5.749 -5.350 26.711 1.00 92.12 215 HIS A C 1
ATOM 1659 O O . HIS A 1 215 ? -5.772 -4.636 27.712 1.00 92.12 215 HIS A O 1
ATOM 1665 N N . GLU A 1 216 ? -4.923 -5.114 25.691 1.00 94.38 216 GLU A N 1
ATOM 1666 C CA . GLU A 1 216 ? -4.044 -3.951 25.645 1.00 94.38 216 GLU A CA 1
ATOM 1667 C C . GLU A 1 216 ? -4.811 -2.701 25.222 1.00 94.38 216 GLU A C 1
ATOM 1669 O O . GLU A 1 216 ? -5.704 -2.754 24.379 1.00 94.38 216 GLU A O 1
ATOM 1674 N N . ASN A 1 217 ? -4.420 -1.554 25.777 1.00 94.06 217 ASN A N 1
ATOM 1675 C CA . ASN A 1 217 ? -4.942 -0.269 25.331 1.00 94.06 217 ASN A CA 1
ATOM 1676 C C . ASN A 1 217 ? -4.308 0.090 23.982 1.00 94.06 217 ASN A C 1
ATOM 1678 O O . ASN A 1 217 ? -3.081 0.165 23.866 1.00 94.06 217 ASN A O 1
ATOM 1682 N N . TYR A 1 218 ? -5.143 0.328 22.974 1.00 96.38 218 TYR A N 1
ATOM 1683 C CA . TYR A 1 218 ? -4.732 0.753 21.640 1.00 96.38 218 TYR A CA 1
ATOM 1684 C C . TYR A 1 218 ? -5.546 1.964 21.183 1.00 96.38 218 TYR A C 1
ATOM 1686 O O . TYR A 1 218 ? -6.654 2.201 21.661 1.00 96.38 218 TYR A O 1
ATOM 1694 N N . THR A 1 219 ? -4.989 2.727 20.247 1.00 97.06 219 THR A N 1
ATOM 1695 C CA . THR A 1 219 ? -5.691 3.808 19.551 1.00 97.06 219 THR A CA 1
ATOM 1696 C C . THR A 1 219 ? -6.106 3.356 18.159 1.00 97.06 219 THR A C 1
ATOM 1698 O O . THR A 1 219 ? -5.487 2.456 17.578 1.00 97.06 219 THR A O 1
ATOM 1701 N N . LEU A 1 220 ? -7.154 3.990 17.637 1.00 97.50 220 LEU A N 1
ATOM 1702 C CA . LEU A 1 220 ? -7.706 3.717 16.319 1.00 97.50 220 LEU A CA 1
ATOM 1703 C C . LEU A 1 220 ? -7.653 4.970 15.453 1.00 97.50 220 LEU A C 1
ATOM 1705 O O . LEU A 1 220 ? -8.006 6.062 15.898 1.00 97.50 220 LEU A O 1
ATOM 1709 N N . GLU A 1 221 ? -7.247 4.783 14.205 1.00 97.31 221 GLU A N 1
ATOM 1710 C CA . GLU A 1 221 ? -7.348 5.790 13.154 1.00 97.31 221 GLU A CA 1
ATOM 1711 C C . GLU A 1 221 ? -8.004 5.140 11.933 1.00 97.31 221 GLU A C 1
ATOM 1713 O O . GLU A 1 221 ? -7.734 3.973 11.631 1.00 97.31 221 GLU A O 1
ATOM 1718 N N . ARG A 1 222 ? -8.856 5.878 11.225 1.00 97.12 222 ARG A N 1
ATOM 1719 C CA . ARG A 1 222 ? -9.433 5.468 9.940 1.00 97.12 222 ARG A CA 1
ATOM 1720 C C . ARG A 1 222 ? -8.798 6.259 8.802 1.00 97.12 222 ARG A C 1
ATOM 1722 O O . ARG A 1 222 ? -8.343 7.375 9.015 1.00 97.12 222 ARG A O 1
ATOM 1729 N N . PHE A 1 223 ? -8.790 5.715 7.594 1.00 95.56 223 PHE A N 1
ATOM 1730 C CA . PHE A 1 223 ? -8.296 6.428 6.412 1.00 95.56 223 PHE A CA 1
ATOM 1731 C C . PHE A 1 223 ? -9.028 5.965 5.153 1.00 95.56 223 PHE A C 1
ATOM 1733 O O . PHE A 1 223 ? -9.483 4.823 5.073 1.00 95.56 223 PHE A O 1
ATOM 1740 N N . GLU A 1 224 ? -9.139 6.842 4.160 1.00 95.50 224 GLU A N 1
ATOM 1741 C CA . GLU A 1 224 ? -9.655 6.477 2.837 1.00 95.50 224 GLU A CA 1
ATOM 1742 C C . GLU A 1 224 ? -8.530 5.980 1.927 1.00 95.50 224 GLU A C 1
ATOM 1744 O O . GLU A 1 224 ? -7.354 6.297 2.126 1.00 95.50 224 GLU A O 1
ATOM 1749 N N . VAL A 1 225 ? -8.893 5.194 0.915 1.00 94.50 225 VAL A N 1
ATOM 1750 C CA . VAL A 1 225 ? -7.953 4.679 -0.082 1.00 94.50 225 VAL A CA 1
ATOM 1751 C C . VAL A 1 225 ? -8.463 4.995 -1.474 1.00 94.50 225 VAL A C 1
ATOM 1753 O O . VAL A 1 225 ? -9.586 4.637 -1.826 1.00 94.50 225 VAL A O 1
ATOM 1756 N N . ILE A 1 226 ? -7.606 5.609 -2.285 1.00 94.06 226 ILE A N 1
ATOM 1757 C CA . ILE A 1 226 ? -7.837 5.757 -3.720 1.00 94.06 226 ILE A CA 1
ATOM 1758 C C . ILE A 1 226 ? -7.076 4.634 -4.419 1.00 94.06 226 ILE A C 1
ATOM 1760 O O . ILE A 1 226 ? -5.849 4.560 -4.341 1.00 94.06 226 ILE A O 1
ATOM 1764 N N . ARG A 1 227 ? -7.817 3.734 -5.066 1.00 93.38 227 ARG A N 1
ATOM 1765 C CA . ARG A 1 227 ? -7.283 2.526 -5.698 1.00 93.38 227 ARG A CA 1
ATOM 1766 C C . ARG A 1 227 ? -7.222 2.682 -7.211 1.00 93.38 227 ARG A C 1
ATOM 1768 O O . ARG A 1 227 ? -8.234 2.922 -7.862 1.00 93.38 227 ARG A O 1
ATOM 1775 N N . HIS A 1 228 ? -6.035 2.466 -7.754 1.00 94.75 228 HIS A N 1
ATOM 1776 C CA . HIS A 1 228 ? -5.709 2.499 -9.173 1.00 94.75 228 HIS A CA 1
ATOM 1777 C C . HIS A 1 228 ? -5.326 1.086 -9.622 1.00 94.75 228 HIS A C 1
ATOM 1779 O O . HIS A 1 228 ? -4.467 0.473 -8.997 1.00 94.75 228 HIS A O 1
ATOM 1785 N N . LYS A 1 229 ? -5.951 0.549 -10.671 1.00 91.06 229 LYS A N 1
ATOM 1786 C CA . LYS A 1 229 ? -5.694 -0.803 -11.199 1.00 91.06 229 LYS A CA 1
ATOM 1787 C C . LYS A 1 229 ? -5.492 -0.761 -12.711 1.00 91.06 229 LYS A C 1
ATOM 1789 O O . LYS A 1 229 ? -5.902 0.219 -13.334 1.00 91.06 229 LYS A O 1
ATOM 1794 N N . ASP A 1 230 ? -4.837 -1.786 -13.253 1.00 81.12 230 ASP A N 1
ATOM 1795 C CA . ASP A 1 230 ? -4.905 -2.086 -14.687 1.00 81.12 230 ASP A CA 1
ATOM 1796 C C . ASP A 1 230 ? -6.367 -2.400 -15.074 1.00 81.12 230 ASP A C 1
ATOM 1798 O O . ASP A 1 230 ? -7.084 -3.027 -14.285 1.00 81.12 230 ASP A O 1
ATOM 1802 N N . ASP A 1 231 ? -6.795 -1.907 -16.242 1.00 60.06 231 ASP A N 1
ATOM 1803 C CA . ASP A 1 231 ? -8.133 -2.128 -16.820 1.00 60.06 231 ASP A CA 1
ATOM 1804 C C . ASP A 1 231 ? -8.276 -3.522 -17.457 1.00 60.06 231 ASP A C 1
ATOM 1806 O O . ASP A 1 231 ? -7.279 -4.021 -18.035 1.00 60.06 231 ASP A O 1
#